Protein 7FBW (pdb70)

Sequence (186 aa):
GKEVALTFDDGPFPIYTEKYVDILKSMDVKATFFVIGKHAEKHPELLKYIVENGNEIGLHSYSHFNMKKLKPEKMVEELYKTQQIIVEATGIKPTLFRPPFGAYNSTLIEISNALGLKVVLWNVDPDDWRNPSVESVVNRVLSHTRDGSIILMHEGKPSTLAALPQIIKKLKEEGYKFVTVSELLE

InterPro domains:
  IPR002509 NodB homology domain [PF01522] (133-255)
  IPR002509 NodB homology domain [PS51677] (137-314)
  IPR011330 Glycoside hydrolase/deacetylase, beta/alpha-barrel [SSF88713] (128-321)
  IPR014132 Sporulation polysaccharide deacetylase PdaB-like [TIGR02764] (134-320)
  IPR050248 Polysaccharide deacetylase, ArnD subfamily [PTHR10587] (88-322)

Secondary structure (DSSP, 8-state):
-EEEEEEEES---TTHHHHHHHHHHHTT---EEEE-HHHHHH-HHHHHHHHHTT-EEEE--SS----TT--HHHHHHHHHHHHHHHHHHHS----EE--GGG---HHHHHHHHHTT-EE---SB----SS---HHHHHHHHHHH--TTEEEEEESS-HHHHHHHHHHHHHHHHTTEEE--HHHHH-

Nearest PDB structures (foldseek):
  7y51-assembly1_A-2  TM=1.005E+00  e=6.233E-37  Caldanaerobacter subterraneus subsp. tengcongensis MB4
  6hm9-assembly1_A  TM=9.680E-01  e=1.573E-21  Bacillus anthracis
  7bkf-assembly1_A  TM=9.662E-01  e=3.035E-21  Bacillus anthracis
  6hpa-assembly1_A  TM=9.658E-01  e=1.433E-20  Bacillus anthracis
  5o6y-assembly4_D  TM=9.707E-01  e=5.658E-20  Bacillus cereus ATCC 14579

Foldseek 3Di:
DFAEAEEAEEDDDPPFLLLLLVLCLVLVFEHEYAYAQCRLLVCLVSLQSNPVSPYHYHHAWNPLDQCQPDDLVNLLCRRVSSQCSNCVSHVDGHQEYEYRVSHYDPSSQVSQVVVNHHYDYFDQELPPVVPDALVSSLCSCVVRDTRLGYYYHHTPHVSVSVNVNSNSVVVVVVVYGHDYNVVSVD

Radius of gyration: 15.54 Å; Cα contacts (8 Å, |Δi|>4): 387; chains: 1; bounding box: 39×36×40 Å

Structure (mmCIF, N/CA/C/O backbone):
data_7FBW
#
_entry.id   7FBW
#
_cell.length_a   62.211
_cell.length_b   105.992
_cell.length_c   118.077
_cell.angle_alpha   90.000
_cell.angle_beta   90.000
_cell.angle_gamma   90.000
#
_symmetry.space_group_name_H-M   'I 21 21 21'
#
loop_
_entity.id
_entity.type
_entity.pdbx_description
1 polymer 'Predicted xylanase/chitin deacetylase'
2 non-polymer 'NICKEL (II) ION'
3 water water
#
loop_
_atom_site.group_PDB
_atom_site.id
_atom_site.type_symbol
_atom_site.label_atom_id
_atom_site.label_alt_id
_atom_site.label_comp_id
_atom_site.label_asym_id
_atom_site.label_entity_id
_atom_site.label_seq_id
_atom_site.pdbx_PDB_ins_code
_atom_site.Cartn_x
_atom_site.Cartn_y
_atom_site.Cartn_z
_atom_site.occupancy
_atom_site.B_iso_or_equiv
_atom_site.auth_seq_id
_atom_site.auth_comp_id
_atom_site.auth_asym_id
_atom_site.auth_atom_id
_atom_site.pdbx_PDB_model_num
ATOM 1 N N . GLY A 1 116 ? 16.644 -10.215 15.444 1.000 61.047 136 GLY A N 1
ATOM 2 C CA . GLY A 1 116 ? 16.109 -10.355 16.812 1.000 60.967 136 GLY A CA 1
ATOM 3 C C . GLY A 1 116 ? 14.924 -11.306 16.872 1.000 50.320 136 GLY A C 1
ATOM 4 O O . GLY A 1 116 ? 14.488 -11.827 15.852 1.000 65.926 136 GLY A O 1
ATOM 5 N N . LYS A 1 117 ? 14.407 -11.500 18.061 1.000 48.519 137 LYS A N 1
ATOM 6 C CA . LYS A 1 117 ? 13.372 -12.491 18.403 1.000 39.797 137 LYS A CA 1
ATOM 7 C C . LYS A 1 117 ? 11.966 -11.858 18.289 1.000 41.480 137 LYS A C 1
ATOM 8 O O . LYS A 1 117 ? 11.722 -10.693 18.764 1.000 37.246 137 LYS A O 1
ATOM 14 N N . GLU A 1 118 ? 11.006 -12.622 17.761 1.000 36.765 138 GLU A N 1
ATOM 15 C CA . GLU A 1 118 ? 9.597 -12.178 17.590 1.000 30.674 138 GLU A CA 1
ATOM 16 C C . GLU A 1 118 ? 8.676 -13.191 18.257 1.000 30.594 138 GLU A C 1
ATOM 17 O O . GLU A 1 118 ? 9.008 -14.436 18.374 1.000 32.322 138 GLU A O 1
ATOM 23 N N . VAL A 1 119 ? 7.553 -12.678 18.729 1.000 30.886 139 VAL A N 1
ATOM 24 C CA . VAL A 1 119 ? 6.486 -13.488 19.378 1.000 31.149 139 VAL A CA 1
ATOM 25 C C . VAL A 1 119 ? 5.144 -12.951 18.908 1.000 28.978 139 VAL A C 1
ATOM 26 O O . VAL A 1 119 ? 5.058 -11.744 18.560 1.000 32.408 139 VAL A O 1
ATOM 30 N N . ALA A 1 120 ? 4.205 -13.866 18.730 1.000 29.621 140 ALA A N 1
ATOM 31 C CA . ALA A 1 120 ? 2.817 -13.573 18.337 1.000 29.074 140 ALA A CA 1
ATOM 32 C C . ALA A 1 120 ? 1.923 -13.948 19.504 1.000 27.568 140 ALA A C 1
ATOM 33 O O . ALA A 1 120 ? 1.787 -15.146 19.870 1.000 29.574 140 ALA A O 1
ATOM 35 N N . LEU A 1 121 ? 1.379 -12.914 20.151 1.000 30.484 141 LEU A N 1
ATOM 36 C CA . LEU A 1 121 ? 0.302 -13.047 21.156 1.000 31.813 141 LEU A CA 1
ATOM 37 C C . LEU A 1 121 ? -1.035 -13.215 20.426 1.000 25.025 141 LEU A C 1
ATOM 38 O O . LEU A 1 121 ? -1.321 -12.430 19.496 1.000 28.271 141 LEU A O 1
ATOM 43 N N . THR A 1 122 ? -1.810 -14.196 20.855 1.000 27.712 142 THR A N 1
ATOM 44 C CA . THR A 1 122 ? -3.085 -14.526 20.208 1.000 27.861 142 THR A CA 1
ATOM 45 C C . THR A 1 122 ? -4.169 -14.671 21.250 1.000 26.223 142 THR A C 1
ATOM 46 O O . THR A 1 122 ? -3.953 -15.288 22.326 1.000 32.687 142 THR A O 1
ATOM 50 N N . PHE A 1 123 ? -5.352 -14.238 20.854 1.000 28.482 143 PHE A N 1
ATOM 51 C CA . PHE A 1 123 ? -6.576 -14.369 21.671 1.000 30.890 143 PHE A CA 1
ATOM 52 C C . PHE A 1 123 ? -7.714 -15.008 20.870 1.000 27.948 143 PHE A C 1
ATOM 53 O O . PHE A 1 123 ? -8.137 -14.357 19.914 1.000 30.373 143 PHE A O 1
ATOM 61 N N . ASP A 1 124 ? -8.225 -16.120 21.370 1.000 26.318 144 ASP A N 1
ATOM 62 C CA . ASP A 1 124 ? -9.328 -16.908 20.785 1.000 27.164 144 ASP A CA 1
ATOM 63 C C . ASP A 1 124 ? -10.664 -16.528 21.434 1.000 32.862 144 ASP A C 1
ATOM 64 O O . ASP A 1 124 ? -10.653 -16.075 22.623 1.000 32.132 144 ASP A O 1
ATOM 69 N N . ASP A 1 125 ? -11.736 -16.687 20.659 1.000 31.867 145 ASP A N 1
ATOM 70 C CA . ASP A 1 125 ? -13.122 -16.975 21.102 1.000 33.544 145 ASP A CA 1
ATOM 71 C C . ASP A 1 125 ? -13.943 -15.700 21.226 1.000 32.664 145 ASP A C 1
ATOM 72 O O . ASP A 1 125 ? -15.101 -15.831 21.564 1.000 36.339 145 ASP A O 1
ATOM 77 N N . GLY A 1 126 ? -13.393 -14.539 20.878 1.000 32.087 146 GLY A N 1
ATOM 78 C CA . GLY A 1 126 ? -14.109 -13.260 20.948 1.000 35.207 146 GLY A CA 1
ATOM 79 C C . GLY A 1 126 ? -14.862 -12.959 19.664 1.000 35.101 146 GLY A C 1
ATOM 80 O O . GLY A 1 126 ? -15.053 -13.852 18.796 1.000 32.621 146 GLY A O 1
ATOM 81 N N . PRO A 1 127 ? -15.287 -11.696 19.497 1.000 34.371 147 PRO A N 1
ATOM 82 C CA . PRO A 1 127 ? -15.150 -10.668 20.531 1.000 36.834 147 PRO A CA 1
ATOM 83 C C . PRO A 1 127 ? -16.168 -10.811 21.672 1.000 35.989 147 PRO A C 1
ATOM 84 O O . PRO A 1 127 ? -17.068 -11.664 21.648 1.000 33.327 147 PRO A O 1
ATOM 88 N N . PHE A 1 128 ? -15.952 -10.034 22.737 1.000 40.747 148 PHE A N 1
ATOM 89 C CA . PHE A 1 128 ? -16.773 -10.062 23.974 1.000 40.737 148 PHE A CA 1
ATOM 90 C C . PHE A 1 128 ? -17.029 -8.625 24.427 1.000 41.112 148 PHE A C 1
ATOM 91 O O . PHE A 1 128 ? -16.076 -7.850 24.513 1.000 37.384 148 PHE A O 1
ATOM 99 N N . PRO A 1 129 ? -18.287 -8.232 24.742 1.000 43.654 149 PRO A N 1
ATOM 100 C CA . PRO A 1 129 ? -18.541 -6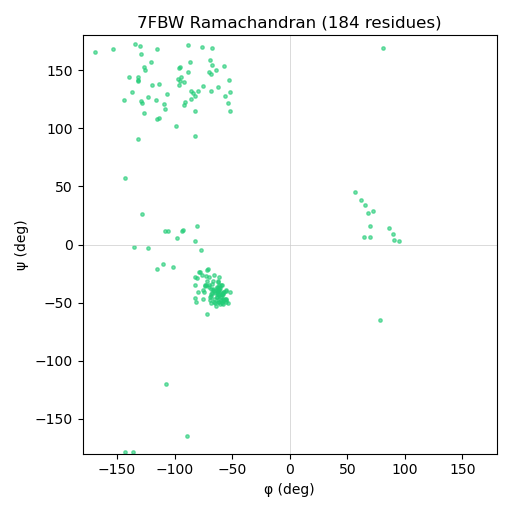.911 25.352 1.000 48.169 149 PRO A CA 1
ATOM 101 C C . PRO A 1 129 ? -17.643 -6.739 26.588 1.000 39.498 149 PRO A C 1
ATOM 102 O O . PRO A 1 129 ? -17.358 -7.763 27.276 1.000 41.523 149 PRO A O 1
ATOM 106 N N . ILE A 1 130 ? -17.132 -5.523 26.784 1.000 45.905 150 ILE A N 1
ATOM 107 C CA . ILE A 1 130 ? -16.203 -5.141 27.900 1.000 46.787 150 ILE A CA 1
ATOM 108 C C . ILE A 1 130 ? -14.776 -5.625 27.579 1.000 44.216 150 ILE A C 1
ATOM 109 O O . ILE A 1 130 ? -13.884 -4.770 27.433 1.000 45.959 150 ILE A O 1
ATOM 114 N N . TYR A 1 131 ? -14.550 -6.941 27.508 1.000 41.201 151 TYR A N 1
ATOM 115 C CA . TYR A 1 131 ? -13.182 -7.524 27.474 1.000 39.863 151 TYR A CA 1
ATOM 116 C C . TYR A 1 131 ? -12.420 -7.191 26.183 1.000 37.551 151 TYR A C 1
ATOM 117 O O . TYR A 1 131 ? -11.204 -6.883 26.269 1.000 39.183 151 TYR A O 1
ATOM 126 N N . THR A 1 132 ? -13.045 -7.227 25.007 1.000 40.269 152 THR A N 1
ATOM 127 C CA . THR A 1 132 ? -12.303 -6.977 23.750 1.000 37.227 152 THR A CA 1
ATOM 128 C C . THR A 1 132 ? -11.675 -5.595 23.876 1.000 43.558 152 THR A C 1
ATOM 129 O O . THR A 1 132 ? -10.454 -5.440 23.690 1.000 37.115 152 THR A O 1
ATOM 133 N N . GLU A 1 133 ? -12.499 -4.616 24.230 1.000 45.761 153 GLU A N 1
ATOM 134 C CA . GLU A 1 133 ? -12.083 -3.188 24.350 1.000 45.979 153 GLU A CA 1
ATOM 135 C C . GLU A 1 133 ? -10.914 -3.073 25.354 1.000 35.571 153 GLU A C 1
ATOM 136 O O . GLU A 1 133 ? -9.949 -2.412 25.030 1.000 39.832 153 GLU A O 1
ATOM 142 N N . LYS A 1 134 ? -10.972 -3.802 26.453 1.000 37.487 154 LYS A N 1
ATOM 143 C CA . LYS A 1 134 ? -9.946 -3.783 27.527 1.000 42.779 154 LYS A CA 1
ATOM 144 C C . LYS A 1 134 ? -8.644 -4.408 27.041 1.000 48.625 154 LYS A C 1
ATOM 145 O O . LYS A 1 134 ? -7.585 -3.797 27.245 1.000 37.851 154 LYS A O 1
ATOM 151 N N . TYR A 1 135 ? -8.715 -5.584 26.400 1.000 43.693 155 TYR A N 1
ATOM 152 C CA . TYR A 1 135 ? -7.522 -6.233 25.813 1.000 33.964 155 TYR A CA 1
ATOM 153 C C . TYR A 1 135 ? -6.918 -5.266 24.830 1.000 29.621 155 TYR A C 1
ATOM 154 O O . TYR A 1 135 ? -5.695 -5.113 24.913 1.000 40.315 155 TYR A O 1
ATOM 163 N N . VAL A 1 136 ? -7.711 -4.677 23.929 1.000 31.218 156 VAL A N 1
ATOM 164 C CA . VAL A 1 136 ? -7.188 -3.810 22.850 1.000 32.623 156 VAL A CA 1
ATOM 165 C C . VAL A 1 136 ? -6.481 -2.589 23.487 1.000 43.257 156 VAL A C 1
ATOM 166 O O . VAL A 1 136 ? -5.428 -2.116 22.983 1.000 39.227 156 VAL A O 1
ATOM 170 N N . ASP A 1 137 ? -7.032 -2.050 24.557 1.000 42.132 157 ASP A N 1
ATOM 171 C CA . ASP A 1 137 ? -6.515 -0.765 25.130 1.000 38.651 157 ASP A CA 1
ATOM 172 C C . ASP A 1 137 ? -5.143 -1.027 25.731 1.000 35.341 157 ASP A C 1
ATOM 173 O O . ASP A 1 137 ? -4.221 -0.240 25.453 1.000 48.154 157 ASP A O 1
ATOM 178 N N . ILE A 1 138 ? -5.004 -2.127 26.477 1.000 39.119 158 ILE A N 1
ATOM 179 C CA . ILE A 1 138 ? -3.701 -2.576 27.043 1.000 42.973 158 ILE A CA 1
ATOM 180 C C . ILE A 1 138 ? -2.658 -2.720 25.935 1.000 49.025 158 ILE A C 1
ATOM 181 O O . ILE A 1 138 ? -1.508 -2.256 26.123 1.000 40.761 158 ILE A O 1
ATOM 186 N N . LEU A 1 139 ? -3.006 -3.414 24.838 1.000 42.034 159 LEU A N 1
ATOM 187 C CA . LEU A 1 139 ? -2.042 -3.643 23.742 1.000 37.780 159 LEU A CA 1
ATOM 188 C C . LEU A 1 139 ? -1.626 -2.279 23.186 1.000 37.693 159 LEU A C 1
ATOM 189 O O . LEU A 1 139 ? -0.397 -2.069 22.947 1.000 36.376 159 LEU A O 1
ATOM 194 N N . LYS A 1 140 ? -2.611 -1.421 22.888 1.000 38.448 160 LYS A N 1
ATOM 195 C CA . LYS A 1 140 ? -2.368 -0.099 22.251 1.000 46.501 160 LYS A CA 1
ATOM 196 C C . LYS A 1 140 ? -1.496 0.744 23.199 1.000 45.164 160 LYS A C 1
ATOM 197 O O . LYS A 1 140 ? -0.500 1.355 22.717 1.000 43.862 160 LYS A O 1
ATOM 203 N N . SER A 1 141 ? -1.777 0.664 24.498 1.000 44.105 161 SER A N 1
ATOM 204 C CA . SER A 1 141 ? -1.064 1.474 25.526 1.000 49.188 161 SER A CA 1
ATOM 205 C C . SER A 1 141 ? 0.405 1.036 25.574 1.000 59.403 161 SER A C 1
ATOM 206 O O . SER A 1 141 ? 1.292 1.892 25.871 1.000 52.749 161 SER A O 1
ATOM 209 N N . MET A 1 142 ? 0.697 -0.211 25.189 1.000 52.549 162 MET A N 1
ATOM 210 C CA . MET A 1 142 ? 2.077 -0.739 25.276 1.000 42.379 162 MET A CA 1
ATOM 211 C C . MET A 1 142 ? 2.744 -0.827 23.912 1.000 40.726 162 MET A C 1
ATOM 212 O O . MET A 1 142 ? 3.867 -1.311 23.843 1.000 46.984 162 MET A O 1
ATOM 217 N N . ASP A 1 143 ? 2.162 -0.236 22.879 1.000 43.545 163 ASP A N 1
ATOM 218 C CA . ASP A 1 143 ? 2.819 -0.196 21.556 1.000 47.986 163 ASP A CA 1
ATOM 219 C C . ASP A 1 143 ? 3.018 -1.644 21.035 1.000 46.453 163 ASP A C 1
ATOM 220 O O . ASP A 1 143 ? 4.041 -1.918 20.435 1.000 50.235 163 ASP A O 1
ATOM 225 N N . VAL A 1 144 ? 2.059 -2.529 21.270 1.000 40.844 164 VAL A N 1
ATOM 226 C CA . VAL A 1 144 ? 2.157 -3.994 20.990 1.000 44.999 164 VAL A CA 1
ATOM 227 C C . VAL A 1 144 ? 0.888 -4.446 20.234 1.000 43.554 164 VAL A C 1
ATOM 228 O O . VAL A 1 144 ? -0.173 -3.898 20.437 1.000 47.934 164 VAL A O 1
ATOM 232 N N . LYS A 1 145 ? 1.019 -5.345 19.275 1.000 48.114 165 LYS A N 1
ATOM 233 C CA . LYS A 1 145 ? -0.120 -5.780 18.438 1.000 40.323 165 LYS A CA 1
ATOM 234 C C . LYS A 1 145 ? -0.275 -7.284 18.646 1.000 37.482 165 LYS A C 1
ATOM 235 O O . LYS A 1 145 ? 0.596 -7.903 19.269 1.000 36.578 165 LYS A O 1
ATOM 241 N N . ALA A 1 146 ? -1.480 -7.785 18.385 1.000 31.246 166 ALA A N 1
ATOM 242 C CA . ALA A 1 146 ? -1.800 -9.204 18.582 1.000 32.234 166 ALA A CA 1
ATOM 243 C C . ALA A 1 146 ? -2.743 -9.674 17.468 1.000 26.644 166 ALA A C 1
ATOM 244 O O . ALA A 1 146 ? -3.144 -8.875 16.559 1.000 31.404 166 ALA A O 1
ATOM 246 N N . THR A 1 147 ? -3.096 -10.930 17.586 1.000 28.794 167 THR A N 1
ATOM 247 C CA . THR A 1 147 ? -3.971 -11.579 16.587 1.000 27.183 167 THR A CA 1
ATOM 248 C C . THR A 1 147 ? -5.164 -12.100 17.335 1.000 25.261 167 THR A C 1
ATOM 249 O O . THR A 1 147 ? -4.996 -12.910 18.246 1.000 27.286 167 THR A O 1
ATOM 253 N N . PHE A 1 148 ? -6.339 -11.738 16.877 1.000 24.905 168 PHE A N 1
ATOM 254 C CA . PHE A 1 148 ? -7.586 -12.188 17.520 1.000 25.917 168 PHE A CA 1
ATOM 255 C C . PHE A 1 148 ? -8.280 -13.204 16.579 1.000 24.785 168 PHE A C 1
ATOM 256 O O . PHE A 1 148 ? -8.633 -12.787 15.456 1.000 26.430 168 PHE A O 1
ATOM 264 N N . PHE A 1 149 ? -8.487 -14.417 17.073 1.000 25.086 169 PHE A N 1
ATOM 265 C CA . PHE A 1 149 ? -9.210 -15.474 16.325 1.000 25.465 169 PHE A CA 1
ATOM 266 C C . PHE A 1 149 ? -10.650 -15.502 16.839 1.000 25.231 169 PHE A C 1
ATOM 267 O O . PHE A 1 149 ? -10.951 -16.162 17.918 1.000 26.858 169 PHE A O 1
ATOM 275 N N . VAL A 1 150 ? -11.524 -14.903 16.038 1.000 26.443 170 VAL A N 1
ATOM 276 C CA . VAL A 1 150 ? -12.914 -14.596 16.469 1.000 27.254 170 VAL A CA 1
ATOM 277 C C . VAL A 1 150 ? -13.858 -15.723 16.046 1.000 32.583 170 VAL A C 1
ATOM 278 O O . VAL A 1 150 ? -13.710 -16.314 14.961 1.000 26.234 170 VAL A O 1
ATOM 282 N N . ILE A 1 151 ? -14.842 -15.996 16.883 1.000 30.282 171 ILE A N 1
ATOM 283 C CA . ILE A 1 151 ? -15.953 -16.914 16.559 1.000 30.245 171 ILE A CA 1
ATOM 284 C C . ILE A 1 151 ? -16.992 -16.117 15.791 1.000 32.024 171 ILE A C 1
ATOM 285 O O . ILE A 1 151 ? -17.389 -15.058 16.258 1.000 31.869 171 ILE A O 1
ATOM 290 N N . GLY A 1 152 ? -17.453 -16.623 14.654 1.000 28.942 172 GLY A N 1
ATOM 291 C CA . GLY A 1 152 ? -18.357 -15.874 13.771 1.000 29.508 172 GLY A CA 1
ATOM 292 C C . GLY A 1 152 ? -19.644 -15.440 14.474 1.000 31.014 172 GLY A C 1
ATOM 293 O O . GLY A 1 152 ? -20.065 -14.301 14.242 1.000 32.612 172 GLY A O 1
ATOM 294 N N . LYS A 1 153 ? -20.248 -16.309 15.277 1.000 32.028 173 LYS A N 1
ATOM 295 C CA . LYS A 1 153 ? -21.533 -15.999 15.951 1.000 34.172 173 LYS A CA 1
ATOM 296 C C . LYS A 1 153 ? -21.308 -14.816 16.889 1.000 38.372 173 LYS A C 1
ATOM 297 O O . LYS A 1 153 ? -22.243 -14.016 17.060 1.000 38.878 173 LYS A O 1
ATOM 303 N N . HIS A 1 154 ? -20.105 -14.677 17.443 1.000 32.742 174 HIS A N 1
ATOM 304 C CA . HIS A 1 154 ? -19.791 -13.536 18.359 1.000 35.168 174 HIS A CA 1
ATOM 305 C C . HIS A 1 154 ? -19.499 -12.303 17.514 1.000 36.053 174 HIS A C 1
ATOM 306 O O . HIS A 1 154 ? -20.010 -11.187 17.831 1.000 36.112 174 HIS A O 1
ATOM 313 N N . ALA A 1 155 ? -18.773 -12.491 16.416 1.000 32.006 175 ALA A N 1
ATOM 314 C CA . ALA A 1 155 ? -18.335 -11.409 15.538 1.000 31.866 175 ALA A CA 1
ATOM 315 C C . ALA A 1 155 ? -19.566 -10.706 14.952 1.000 34.863 175 ALA A C 1
ATOM 316 O O . ALA A 1 155 ? -19.518 -9.464 14.787 1.000 34.662 175 ALA A O 1
ATOM 318 N N . GLU A 1 156 ? -20.595 -11.460 14.579 1.000 35.807 176 GLU A N 1
ATOM 319 C CA . GLU A 1 156 ? -21.718 -10.831 13.842 1.000 38.452 176 GLU A CA 1
ATOM 320 C C . GLU A 1 156 ? -22.581 -10.036 14.839 1.000 36.586 176 GLU A C 1
ATOM 321 O O . GLU A 1 156 ? -23.209 -9.128 14.373 1.000 39.187 176 GLU A O 1
ATOM 327 N N . LYS A 1 157 ? -22.602 -10.407 16.117 1.000 35.687 177 LYS A N 1
ATOM 328 C CA . LYS A 1 157 ? -23.286 -9.644 17.194 1.000 41.789 177 LYS A CA 1
ATOM 329 C C . LYS A 1 157 ? -22.540 -8.343 17.498 1.000 45.263 177 LYS A C 1
ATOM 330 O O . LYS A 1 157 ? -23.159 -7.498 18.085 1.000 41.299 177 LYS A O 1
ATOM 336 N N . HIS A 1 158 ? -21.246 -8.184 17.172 1.000 43.185 178 HIS A N 1
ATOM 337 C CA . HIS A 1 158 ? -20.395 -7.096 17.725 1.000 41.544 178 HIS A CA 1
ATOM 338 C C . HIS A 1 158 ? -19.435 -6.582 16.672 1.000 41.048 178 HIS A C 1
ATOM 339 O O . HIS A 1 158 ? -18.225 -6.543 16.897 1.000 39.996 178 HIS A O 1
ATOM 346 N N . PRO A 1 159 ? -19.956 -6.113 15.530 1.000 37.929 179 PRO A N 1
ATOM 347 C CA . PRO A 1 159 ? -19.117 -5.598 14.456 1.000 39.853 179 PRO A CA 1
ATOM 348 C C . PRO A 1 159 ? -18.212 -4.422 14.837 1.000 42.439 179 PRO A C 1
ATOM 349 O O . PRO A 1 159 ? -17.140 -4.304 14.295 1.000 37.967 179 PRO A O 1
ATOM 353 N N . GLU A 1 160 ? -18.685 -3.550 15.729 1.000 43.935 180 GLU A N 1
ATOM 354 C CA . GLU A 1 160 ? -17.916 -2.382 16.236 1.000 42.891 180 GLU A CA 1
ATOM 355 C C . GLU A 1 160 ? -16.673 -2.913 16.995 1.000 36.296 180 GLU A C 1
ATOM 356 O O . GLU A 1 160 ? -15.623 -2.275 16.914 1.000 39.674 180 GLU A O 1
ATOM 362 N N . LEU A 1 161 ? -16.762 -4.022 17.715 1.000 33.885 181 LEU A N 1
ATOM 363 C CA . LEU A 1 161 ? -15.578 -4.578 18.399 1.000 36.394 181 LEU A CA 1
ATOM 364 C C . LEU A 1 161 ? -14.539 -5.098 17.378 1.000 38.840 181 LEU A C 1
ATOM 365 O O . LEU A 1 161 ? -13.316 -4.928 17.638 1.000 36.710 181 LEU A O 1
ATOM 370 N N . LEU A 1 162 ? -14.973 -5.643 16.234 1.000 37.589 182 LEU A N 1
ATOM 371 C CA . LEU A 1 162 ? -14.047 -6.095 15.153 1.000 37.121 182 LEU A CA 1
ATOM 372 C C . LEU A 1 162 ? -13.307 -4.877 14.630 1.000 35.423 182 LEU A C 1
ATOM 373 O O . LEU A 1 162 ? -12.059 -4.928 14.482 1.000 33.396 182 LEU A O 1
ATOM 378 N N . LYS A 1 163 ? -14.037 -3.788 14.394 1.000 41.421 183 LYS A N 1
ATOM 379 C CA . LYS A 1 163 ? -13.425 -2.533 13.881 1.000 39.898 183 LYS A CA 1
ATOM 380 C C . LYS A 1 163 ? -12.432 -2.028 14.931 1.000 36.131 183 LYS A C 1
ATOM 381 O O . LYS A 1 163 ? -11.357 -1.562 14.550 1.000 40.845 183 LYS A O 1
ATOM 387 N N . TYR A 1 164 ? -12.764 -2.180 16.199 1.000 37.032 184 TYR A N 1
ATOM 388 C CA . TYR A 1 164 ? -11.894 -1.688 17.290 1.000 39.525 184 TYR A CA 1
ATOM 389 C C . TYR A 1 164 ? -10.581 -2.472 17.261 1.000 41.844 184 TYR A C 1
ATOM 390 O O . TYR A 1 164 ? -9.503 -1.844 17.401 1.000 35.153 184 TYR A O 1
ATOM 399 N N . ILE A 1 165 ? -10.650 -3.794 17.037 1.000 38.888 185 ILE A N 1
ATOM 400 C CA . ILE A 1 165 ? -9.415 -4.658 17.012 1.000 33.313 185 ILE A CA 1
ATOM 401 C C . ILE A 1 165 ? -8.486 -4.143 15.910 1.000 30.323 185 ILE A C 1
ATOM 402 O O . ILE A 1 165 ? -7.275 -3.944 16.160 1.000 35.072 185 ILE A O 1
ATOM 407 N N . VAL A 1 166 ? -9.035 -3.911 14.731 1.000 34.115 186 VAL A N 1
ATOM 408 C CA . VAL A 1 166 ? -8.255 -3.659 13.495 1.000 36.893 186 VAL A CA 1
ATOM 409 C C . VAL A 1 166 ? -7.813 -2.193 13.429 1.000 38.514 186 VAL A C 1
ATOM 410 O O . VAL A 1 166 ? -6.733 -1.953 12.939 1.000 33.592 186 VAL A O 1
ATOM 414 N N . GLU A 1 167 ? -8.625 -1.252 13.916 1.000 43.646 187 GLU A N 1
ATOM 415 C CA . GLU A 1 167 ? -8.259 0.193 13.916 1.000 47.231 187 GLU A CA 1
ATOM 416 C C . GLU A 1 167 ? -7.006 0.376 14.763 1.000 40.717 187 GLU A C 1
ATOM 417 O O . GLU A 1 167 ? -6.184 1.175 14.422 1.000 48.072 187 GLU A O 1
ATOM 423 N N . ASN A 1 168 ? -6.797 -0.484 15.733 1.000 40.941 188 ASN A N 1
ATOM 424 C CA . ASN A 1 168 ? -5.646 -0.427 16.648 1.000 38.807 188 ASN A CA 1
ATOM 425 C C . ASN A 1 168 ? -4.453 -1.279 16.163 1.000 43.195 188 ASN A C 1
ATOM 426 O O . ASN A 1 168 ? -3.520 -1.399 16.955 1.000 45.161 188 ASN A O 1
ATOM 431 N N . GLY A 1 169 ? -4.445 -1.766 14.912 1.000 39.758 189 GLY A N 1
ATOM 432 C CA . GLY A 1 169 ? -3.292 -2.388 14.216 1.000 38.355 189 GLY A CA 1
ATOM 433 C C . GLY A 1 169 ? -3.212 -3.898 14.435 1.000 34.928 189 GLY A C 1
ATOM 434 O O . GLY A 1 169 ? -2.176 -4.470 14.185 1.000 40.417 189 GLY A O 1
ATOM 435 N N . ASN A 1 170 ? -4.223 -4.508 15.035 1.000 33.706 190 ASN A N 1
ATOM 436 C CA . ASN A 1 170 ? -4.232 -5.948 15.381 1.000 33.772 190 ASN A CA 1
ATOM 437 C C . ASN A 1 170 ? -4.752 -6.705 14.158 1.000 34.037 190 ASN A C 1
ATOM 438 O O . ASN A 1 170 ? -5.454 -6.100 13.359 1.000 33.735 190 ASN A O 1
ATOM 443 N N . GLU A 1 171 ? -4.414 -7.983 14.073 1.000 34.238 191 GLU A N 1
ATOM 444 C CA . GLU A 1 171 ? -4.911 -8.874 12.991 1.000 31.305 191 GLU A CA 1
ATOM 445 C C . GLU A 1 171 ? -6.120 -9.639 13.540 1.000 25.694 191 GLU A C 1
ATOM 446 O O . GLU A 1 171 ? -6.083 -10.125 14.706 1.000 27.519 191 GLU A O 1
ATOM 452 N N . ILE A 1 172 ? -7.105 -9.845 12.675 1.000 25.349 192 ILE A N 1
ATOM 453 C CA . ILE A 1 172 ? -8.228 -10.799 12.909 1.000 26.709 192 ILE A CA 1
ATOM 454 C C . ILE A 1 172 ? -8.070 -12.049 12.035 1.000 24.391 192 ILE A C 1
ATOM 455 O O . ILE A 1 172 ? -7.899 -11.902 10.803 1.000 26.468 192 ILE A O 1
ATOM 460 N N . GLY A 1 173 ? -8.174 -13.200 12.707 1.000 27.653 193 GLY A N 1
ATOM 461 C CA . GLY A 1 173 ? -8.250 -14.535 12.102 1.000 28.913 193 GLY A CA 1
ATOM 462 C C . GLY A 1 173 ? -9.598 -15.127 12.410 1.000 29.380 193 GLY A C 1
ATOM 463 O O . GLY A 1 173 ? -10.324 -14.557 13.233 1.000 26.144 193 GLY A O 1
ATOM 464 N N . LEU A 1 174 ? -9.929 -16.228 11.739 1.000 25.874 194 LEU A N 1
ATOM 465 C CA . LEU A 1 174 ? -11.183 -16.962 11.940 1.000 25.160 194 LEU A CA 1
ATOM 466 C C . LEU A 1 174 ? -10.965 -17.991 13.049 1.000 23.353 194 LEU A C 1
ATOM 467 O O . LEU A 1 174 ? -9.886 -18.627 13.098 1.000 25.100 194 LEU A O 1
ATOM 472 N N . HIS A 1 175 ? -12.022 -18.270 13.811 1.000 23.309 195 HIS A N 1
ATOM 473 C CA . HIS A 1 175 ? -12.061 -19.408 14.758 1.000 22.810 195 HIS A CA 1
ATOM 474 C C . HIS A 1 175 ? -13.334 -20.240 14.507 1.000 25.879 195 HIS A C 1
ATOM 475 O O . HIS A 1 175 ? -13.781 -20.934 15.423 1.000 26.764 195 HIS A O 1
ATOM 482 N N . SER A 1 176 ? -13.863 -20.208 13.291 1.000 27.950 196 SER A N 1
ATOM 483 C CA . SER A 1 176 ? -15.118 -20.861 12.820 1.000 27.382 196 SER A CA 1
ATOM 484 C C . SER A 1 176 ? -16.335 -20.014 13.214 1.000 28.549 196 SER A C 1
ATOM 485 O O . SER A 1 176 ? -16.212 -18.990 13.921 1.000 27.784 196 SER A O 1
ATOM 488 N N . TYR A 1 177 ? -17.469 -20.369 12.655 1.000 26.739 197 TYR A N 1
ATOM 489 C CA . TYR A 1 177 ? -18.723 -19.625 12.902 1.000 30.021 197 TYR A CA 1
ATOM 490 C C . TYR A 1 177 ? -19.328 -20.098 14.215 1.000 29.750 197 TYR A C 1
ATOM 491 O O . TYR A 1 177 ? -19.694 -19.269 15.063 1.000 31.925 197 TYR A O 1
ATOM 500 N N . SER A 1 178 ? -19.374 -21.408 14.398 1.000 27.958 198 SER A N 1
ATOM 501 C CA . SER A 1 178 ? -20.162 -22.088 15.456 1.000 29.603 198 SER A CA 1
ATOM 502 C C . SER A 1 178 ? -19.287 -22.513 16.616 1.000 32.651 198 SER A C 1
ATOM 503 O O . SER A 1 178 ? -19.854 -22.792 17.683 1.000 28.458 198 SER A O 1
ATOM 506 N N . HIS A 1 179 ? -17.966 -22.616 16.423 1.000 30.924 199 HIS A N 1
ATOM 507 C CA . HIS A 1 179 ? -17.024 -23.093 17.472 1.000 32.784 199 HIS A CA 1
ATOM 508 C C . HIS A 1 179 ? -17.288 -24.550 17.830 1.000 31.499 199 HIS A C 1
ATOM 509 O O . HIS A 1 179 ? -17.033 -24.922 18.951 1.000 33.665 199 HIS A O 1
ATOM 516 N N . PHE A 1 180 ? -17.692 -25.374 16.884 1.000 31.301 200 PHE A N 1
ATOM 517 C CA . PHE A 1 180 ? -17.735 -26.838 17.079 1.000 33.560 200 PHE A CA 1
ATOM 518 C C . PHE A 1 180 ? -16.450 -27.449 16.540 1.000 34.027 200 PHE A C 1
ATOM 519 O O . PHE A 1 180 ? -15.832 -26.880 15.642 1.000 30.336 200 PHE A O 1
ATOM 527 N N . ASN A 1 181 ? -16.079 -28.596 17.104 1.000 30.057 201 ASN A N 1
ATOM 528 C CA . ASN A 1 181 ? -14.984 -29.448 16.606 1.000 30.674 201 ASN A CA 1
ATOM 529 C C . ASN A 1 181 ? -15.262 -29.732 15.140 1.000 30.427 201 ASN A C 1
ATOM 530 O O . ASN A 1 181 ? -16.326 -30.243 14.892 1.000 28.340 201 ASN A O 1
ATOM 535 N N . MET A 1 182 ? -14.350 -29.389 14.219 1.000 27.008 202 MET A N 1
ATOM 536 C CA . MET A 1 182 ? -14.612 -29.479 12.776 1.000 27.067 202 MET A CA 1
ATOM 537 C C . MET A 1 182 ? -14.028 -30.778 12.194 1.000 27.508 202 MET A C 1
ATOM 538 O O . MET A 1 182 ? -14.210 -31.045 11.013 1.000 29.720 202 MET A O 1
ATOM 543 N N . LYS A 1 183 ? -13.502 -31.652 13.039 1.000 30.587 203 LYS A N 1
ATOM 544 C CA . LYS A 1 183 ? -12.731 -32.854 12.629 1.000 30.659 203 LYS A CA 1
ATOM 545 C C . LYS A 1 183 ? -13.599 -33.729 11.709 1.000 32.598 203 LYS A C 1
ATOM 546 O O . LYS A 1 183 ? -13.096 -34.247 10.705 1.000 37.373 203 LYS A O 1
ATOM 552 N N . LYS A 1 184 ? -14.880 -33.865 12.028 1.000 30.802 204 LYS A N 1
ATOM 553 C CA . LYS A 1 184 ? -15.766 -34.818 11.319 1.000 34.144 204 LYS A CA 1
ATOM 554 C C . LYS A 1 184 ? -16.758 -34.101 10.417 1.000 33.393 204 LYS A C 1
ATOM 555 O O . LYS A 1 184 ? -17.660 -34.760 9.975 1.000 30.589 204 LYS A O 1
ATOM 561 N N . LEU A 1 185 ? -16.624 -32.806 10.157 1.000 32.205 205 LEU A N 1
ATOM 562 C CA . LEU A 1 185 ? -17.585 -32.153 9.243 1.000 28.263 205 LEU A CA 1
ATOM 563 C C . LEU A 1 185 ? -17.399 -32.616 7.794 1.000 28.203 205 LEU A C 1
ATOM 564 O O . LEU A 1 185 ? -16.262 -32.887 7.323 1.000 29.431 205 LEU A O 1
ATOM 569 N N . LYS A 1 186 ? -18.506 -32.632 7.070 1.000 27.547 206 LYS A N 1
ATOM 570 C CA . LYS A 1 186 ? -18.501 -32.707 5.591 1.000 36.053 206 LYS A CA 1
ATOM 571 C C . LYS A 1 186 ? -17.846 -31.446 5.016 1.000 29.082 206 LYS A C 1
ATOM 572 O O . LYS A 1 186 ? -17.898 -30.386 5.625 1.000 27.805 206 LYS A O 1
ATOM 578 N N . PRO A 1 187 ? -17.209 -31.574 3.851 1.000 28.693 207 PRO A N 1
ATOM 579 C CA . PRO A 1 187 ? -16.488 -30.491 3.199 1.000 30.482 207 PRO A CA 1
ATOM 580 C C . PRO A 1 187 ? -17.363 -29.226 3.067 1.000 29.737 207 PRO A C 1
ATOM 581 O O . PRO A 1 187 ? -16.889 -28.140 3.397 1.000 25.431 207 PRO A O 1
ATOM 585 N N . GLU A 1 188 ? -18.645 -29.357 2.734 1.000 29.918 208 GLU A N 1
ATOM 586 C CA . GLU A 1 188 ? -19.511 -28.185 2.466 1.000 30.360 208 GLU A CA 1
ATOM 587 C C . GLU A 1 188 ? -19.811 -27.480 3.780 1.000 28.556 208 GLU A C 1
ATOM 588 O O . GLU A 1 188 ? -19.988 -26.264 3.771 1.000 27.062 208 GLU A O 1
ATOM 594 N N . LYS A 1 189 ? -19.880 -28.223 4.883 1.000 26.887 209 LYS A N 1
ATOM 595 C CA . LYS A 1 189 ? -20.086 -27.599 6.197 1.000 27.538 209 LYS A CA 1
ATOM 596 C C . LYS A 1 189 ? -18.808 -26.881 6.646 1.000 24.793 209 LYS A C 1
ATOM 597 O O . LYS A 1 189 ? -18.938 -25.793 7.285 1.000 26.480 209 LYS A O 1
ATOM 603 N N . MET A 1 190 ? -17.629 -27.401 6.327 1.000 25.295 210 MET A N 1
ATOM 604 C CA . MET A 1 190 ? -16.351 -26.699 6.599 1.000 27.483 210 MET A CA 1
ATOM 605 C C . MET A 1 190 ? -16.402 -25.368 5.832 1.000 27.828 210 MET A C 1
ATOM 606 O O . MET A 1 190 ? -16.119 -24.318 6.378 1.000 25.804 210 MET A O 1
ATOM 611 N N . VAL A 1 191 ? -16.847 -25.439 4.584 1.000 27.524 211 VAL A N 1
ATOM 612 C CA . VAL A 1 191 ? -16.919 -24.210 3.750 1.000 26.321 211 VAL A CA 1
ATOM 613 C C . VAL A 1 191 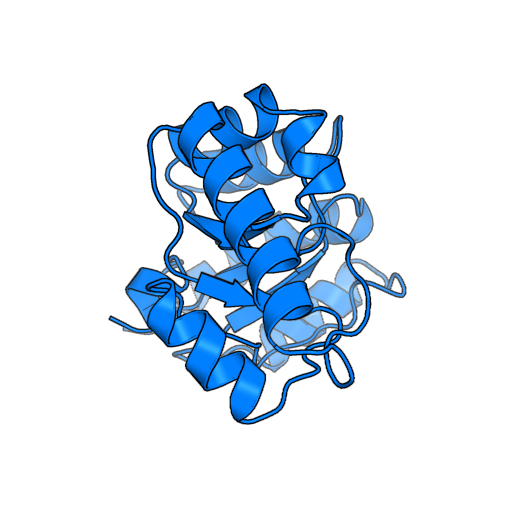? -17.858 -23.219 4.424 1.000 25.632 211 VAL A C 1
ATOM 614 O O . VAL A 1 191 ? -17.500 -22.032 4.479 1.000 27.268 211 VAL A O 1
ATOM 618 N N . GLU A 1 192 ? -19.071 -23.643 4.797 1.000 27.683 212 GLU A N 1
ATOM 619 C CA . GLU A 1 192 ? -20.080 -22.721 5.352 1.000 29.029 212 GLU A CA 1
ATOM 620 C C . GLU A 1 192 ? -19.504 -22.038 6.608 1.000 29.403 212 GLU A C 1
ATOM 621 O O . GLU A 1 192 ? -19.612 -20.816 6.733 1.000 28.565 212 GLU A O 1
ATOM 627 N N . GLU A 1 193 ? -18.893 -22.803 7.505 1.000 27.751 213 GLU A N 1
ATOM 628 C CA . GLU A 1 193 ? -18.306 -22.312 8.777 1.000 26.342 213 GLU A CA 1
ATOM 629 C C . GLU A 1 193 ? -17.222 -21.253 8.516 1.000 29.800 213 GLU A C 1
ATOM 630 O O . GLU A 1 193 ? -17.198 -20.216 9.225 1.000 31.233 213 GLU A O 1
ATOM 636 N N . LEU A 1 194 ? -16.363 -21.456 7.525 1.000 24.957 214 LEU A N 1
ATOM 637 C CA . LEU A 1 194 ? -15.244 -20.530 7.250 1.000 26.507 214 LEU A CA 1
ATOM 638 C C . LEU A 1 194 ? -15.750 -19.338 6.439 1.000 24.911 214 LEU A C 1
ATOM 639 O O . LEU A 1 194 ? -15.482 -18.186 6.821 1.000 26.436 214 LEU A O 1
ATOM 644 N N . TYR A 1 195 ? -16.479 -19.590 5.372 1.000 24.745 215 TYR A N 1
ATOM 645 C CA . TYR A 1 195 ? -16.917 -18.514 4.440 1.000 26.058 215 TYR A CA 1
ATOM 646 C C . TYR A 1 195 ? -17.832 -17.545 5.176 1.000 26.454 215 TYR A C 1
ATOM 647 O O . TYR A 1 195 ? -17.655 -16.339 5.056 1.000 27.641 215 TYR A O 1
ATOM 656 N N . LYS A 1 196 ? -18.726 -18.060 6.005 1.000 27.814 216 LYS A N 1
ATOM 657 C CA . LYS A 1 196 ? -19.649 -17.169 6.739 1.000 28.982 216 LYS A CA 1
ATOM 658 C C . LYS A 1 196 ? -18.838 -16.237 7.642 1.000 30.449 216 LYS A C 1
ATOM 659 O O . LYS A 1 196 ? -19.112 -15.017 7.697 1.000 29.646 216 LYS A O 1
ATOM 665 N N . THR A 1 197 ? -17.850 -16.788 8.337 1.000 28.961 217 THR A N 1
ATOM 666 C CA . THR A 1 197 ? -17.029 -15.997 9.270 1.000 27.329 217 THR A CA 1
ATOM 667 C C . THR A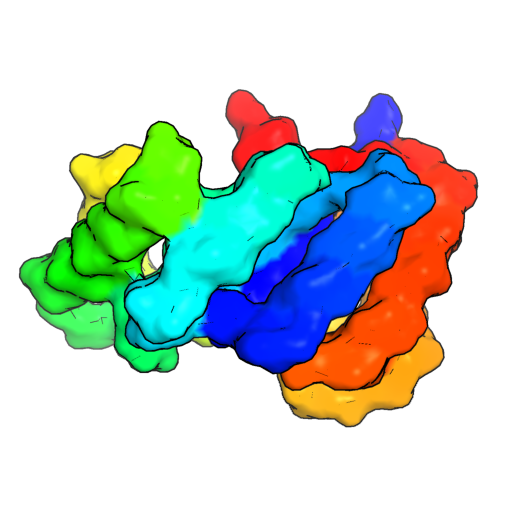 1 197 ? -16.181 -15.018 8.461 1.000 28.871 217 THR A C 1
ATOM 668 O O . THR A 1 197 ? -16.044 -13.878 8.891 1.000 29.462 217 THR A O 1
ATOM 672 N N . GLN A 1 198 ? -15.560 -15.451 7.359 1.000 27.447 218 GLN A N 1
ATOM 673 C CA . GLN A 1 198 ? -14.751 -14.521 6.545 1.000 30.483 218 GLN A CA 1
ATOM 674 C C . GLN A 1 198 ? -15.634 -13.316 6.134 1.000 29.435 218 GLN A C 1
ATOM 675 O O . GLN A 1 198 ? -15.113 -12.164 6.034 1.000 32.340 218 GLN A O 1
ATOM 681 N N . GLN A 1 199 ? -16.889 -13.552 5.795 1.000 32.704 219 GLN A N 1
ATOM 682 C CA . GLN A 1 199 ? -17.780 -12.499 5.238 1.000 32.838 219 GLN A CA 1
ATOM 683 C C . GLN A 1 199 ? -18.198 -11.541 6.380 1.000 36.380 219 GLN A C 1
ATOM 684 O O . GLN A 1 199 ? -18.211 -10.334 6.141 1.000 33.174 219 GLN A O 1
ATOM 690 N N . ILE A 1 200 ? -18.495 -12.062 7.560 1.000 31.536 220 ILE A N 1
ATOM 691 C CA . ILE A 1 200 ? -18.812 -11.212 8.749 1.000 34.644 220 ILE A CA 1
ATOM 692 C C . ILE A 1 200 ? -17.647 -10.271 8.975 1.000 35.776 220 ILE A C 1
ATOM 693 O O . ILE A 1 200 ? -17.876 -9.076 9.235 1.000 35.031 220 ILE A O 1
ATOM 698 N N . ILE A 1 201 ? -16.428 -10.801 8.937 1.000 33.548 221 ILE A N 1
ATOM 699 C CA . ILE A 1 201 ? -15.242 -9.980 9.300 1.000 35.591 221 ILE A CA 1
ATOM 700 C C . ILE A 1 201 ? -15.032 -8.900 8.242 1.000 36.463 221 ILE A C 1
ATOM 701 O O . ILE A 1 201 ? -14.868 -7.731 8.616 1.000 35.410 221 ILE A O 1
ATOM 706 N N . VAL A 1 202 ? -15.008 -9.266 6.973 1.000 32.532 222 VAL A N 1
ATOM 707 C CA . VAL A 1 202 ? -14.708 -8.279 5.899 1.000 37.539 222 VAL A CA 1
ATOM 708 C C . VAL A 1 202 ? -15.861 -7.249 5.824 1.000 37.359 222 VAL A C 1
ATOM 709 O O . VAL A 1 202 ? -15.574 -6.105 5.540 1.000 42.133 222 VAL A O 1
ATOM 713 N N . GLU A 1 203 ? -17.103 -7.606 6.130 1.000 36.515 223 GLU A N 1
ATOM 714 C CA . GLU A 1 203 ? -18.226 -6.644 6.062 1.000 40.001 223 GLU A CA 1
ATOM 715 C C . GLU A 1 203 ? -18.032 -5.632 7.203 1.000 45.723 223 GLU A C 1
ATOM 716 O O . GLU A 1 203 ? -18.228 -4.455 6.959 1.000 46.610 223 GLU A O 1
ATOM 722 N N . ALA A 1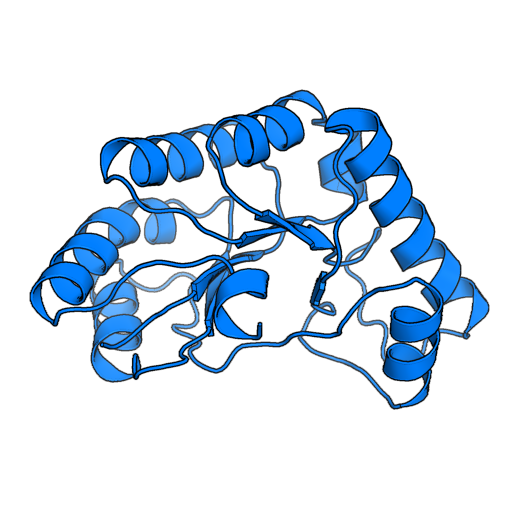 204 ? -17.544 -6.055 8.365 1.000 42.396 224 ALA A N 1
ATOM 723 C CA . ALA A 1 204 ? -17.318 -5.167 9.522 1.000 41.453 224 ALA A CA 1
ATOM 724 C C . ALA A 1 204 ? -16.069 -4.281 9.337 1.000 48.712 224 ALA A C 1
ATOM 725 O O . ALA A 1 204 ? -16.085 -3.142 9.833 1.000 51.929 224 ALA A O 1
ATOM 727 N N . THR A 1 205 ? -14.965 -4.775 8.778 1.000 43.002 225 THR A N 1
ATOM 728 C CA . THR A 1 205 ? -13.635 -4.125 8.923 1.000 40.875 225 THR A CA 1
ATOM 729 C C . THR A 1 205 ? -13.123 -3.634 7.573 1.000 36.999 225 THR A C 1
ATOM 730 O O . THR A 1 205 ? -12.148 -2.924 7.575 1.000 36.961 225 THR A O 1
ATOM 734 N N . GLY A 1 206 ? -13.631 -4.186 6.471 1.000 40.152 226 GLY A N 1
ATOM 735 C CA . GLY A 1 206 ? -13.065 -4.024 5.129 1.000 37.720 226 GLY A CA 1
ATOM 736 C C . GLY A 1 206 ? -11.739 -4.740 4.947 1.000 39.613 226 GLY A C 1
ATOM 737 O O . GLY A 1 206 ? -11.107 -4.539 3.893 1.000 40.976 226 GLY A O 1
ATOM 738 N N . ILE A 1 207 ? -11.271 -5.524 5.915 1.000 36.223 227 ILE A N 1
ATOM 739 C CA . ILE A 1 207 ? -9.967 -6.232 5.790 1.000 38.118 227 ILE A CA 1
ATOM 740 C C . ILE A 1 207 ? -10.211 -7.754 5.793 1.000 35.968 227 ILE A C 1
ATOM 741 O O . ILE A 1 207 ? -10.909 -8.248 6.709 1.000 33.849 227 ILE A O 1
ATOM 746 N N . LYS A 1 208 ? -9.745 -8.443 4.762 1.000 33.146 228 LYS A N 1
ATOM 747 C CA . LYS A 1 208 ? -9.994 -9.903 4.685 1.000 41.380 228 LYS A CA 1
ATOM 748 C C . LYS A 1 208 ? -8.951 -10.624 5.533 1.000 29.383 228 LYS A C 1
ATOM 749 O O . LYS A 1 208 ? -7.751 -10.452 5.419 1.000 31.340 228 LYS A O 1
ATOM 755 N N . PRO A 1 209 ? -9.428 -11.478 6.430 1.000 31.601 229 PRO A N 1
ATOM 756 C CA . PRO A 1 209 ? -8.538 -12.308 7.224 1.000 30.688 229 PRO A CA 1
ATOM 757 C C . PRO A 1 209 ? -7.838 -13.320 6.311 1.000 29.281 229 PRO A C 1
ATOM 758 O 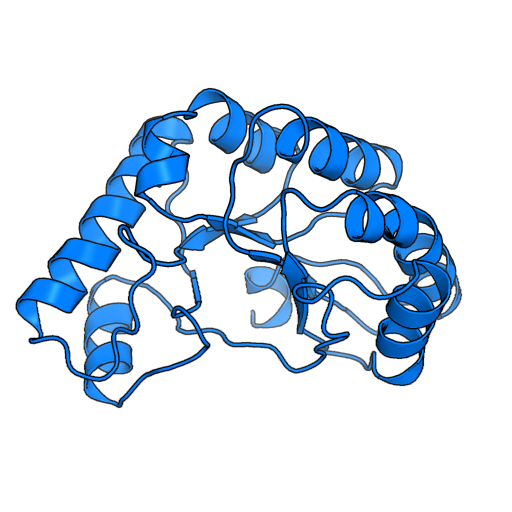O . PRO A 1 209 ? -8.344 -13.643 5.254 1.000 29.765 229 PRO A O 1
ATOM 762 N N . THR A 1 210 ? -6.682 -13.767 6.713 1.000 27.221 230 THR A N 1
ATOM 763 C CA . THR A 1 210 ? -5.883 -14.734 5.948 1.000 29.038 230 THR A CA 1
ATOM 764 C C . THR A 1 210 ? -5.582 -15.975 6.786 1.000 26.508 230 THR A C 1
ATOM 765 O O . THR A 1 210 ? -4.964 -16.866 6.250 1.000 26.116 230 THR A O 1
ATOM 769 N N . LEU A 1 211 ? -5.995 -16.008 8.038 1.000 21.842 231 LEU A N 1
ATOM 770 C CA . LEU A 1 211 ? -5.636 -17.089 8.977 1.000 22.355 231 LEU A CA 1
ATOM 771 C C . LEU A 1 211 ? -6.887 -17.678 9.596 1.000 23.640 231 LEU A C 1
ATOM 772 O O . LEU A 1 211 ? -7.909 -16.944 9.845 1.000 27.238 231 LEU A O 1
ATOM 777 N N . PHE A 1 212 ? -6.762 -18.952 9.966 1.000 21.358 232 PHE A N 1
ATOM 778 C CA . PHE A 1 212 ? -7.864 -19.722 10.573 1.000 23.466 232 PHE A CA 1
ATOM 779 C C . PHE A 1 212 ? -7.247 -20.655 11.613 1.000 21.574 232 PHE A C 1
ATOM 780 O O . PHE A 1 212 ? -6.340 -21.475 11.283 1.000 24.409 232 PHE A O 1
ATOM 788 N N . ARG A 1 213 ? -7.733 -20.555 12.838 1.000 23.420 233 ARG A N 1
ATOM 789 C CA . ARG A 1 213 ? -7.371 -21.468 13.928 1.000 22.138 233 ARG A CA 1
ATOM 790 C C . ARG A 1 213 ? -8.571 -22.350 14.195 1.000 23.756 233 ARG A C 1
ATOM 791 O O . ARG A 1 213 ? -9.622 -21.880 14.614 1.000 25.683 233 ARG A O 1
ATOM 799 N N . PRO A 1 214 ? -8.469 -23.666 13.986 1.000 24.043 234 PRO A N 1
ATOM 800 C CA . PRO A 1 214 ? -9.640 -24.515 14.232 1.000 24.887 234 PRO A CA 1
ATOM 801 C C . PRO A 1 214 ? -9.971 -24.578 15.713 1.000 25.358 234 PRO A C 1
ATOM 802 O O . PRO A 1 214 ? -9.068 -24.629 16.573 1.000 26.456 234 PRO A O 1
ATOM 806 N N . PRO A 1 215 ? -11.268 -24.677 16.038 1.000 28.176 235 PRO A N 1
ATOM 807 C CA . PRO A 1 215 ? -11.672 -25.014 17.403 1.000 29.379 235 PRO A CA 1
ATOM 808 C C . PRO A 1 215 ? -10.984 -26.278 17.922 1.000 26.944 235 PRO A C 1
ATOM 809 O O . PRO A 1 215 ? -10.957 -27.338 17.228 1.000 27.376 235 PRO A O 1
ATOM 813 N N . PHE A 1 216 ? -10.441 -26.160 19.130 1.000 29.456 236 PHE A N 1
ATOM 814 C CA . PHE A 1 216 ? -9.687 -27.207 19.865 1.000 30.981 236 PHE A CA 1
ATOM 815 C C . PHE A 1 216 ? -8.405 -27.548 19.102 1.000 30.263 236 PHE A C 1
ATOM 816 O O . PHE A 1 216 ? -7.751 -28.508 19.434 1.000 28.374 236 PHE A O 1
ATOM 824 N N . GLY A 1 217 ? -8.079 -26.824 18.025 1.000 26.734 237 GLY A N 1
ATOM 825 C CA . GLY A 1 217 ? -6.920 -27.213 17.191 1.000 25.373 237 GLY A CA 1
ATOM 826 C C . GLY A 1 217 ? -7.182 -28.499 16.421 1.000 27.591 237 GLY A C 1
ATOM 827 O O . GLY A 1 217 ? -6.229 -29.100 15.945 1.000 26.061 237 GLY A O 1
ATOM 828 N N . ALA A 1 218 ? -8.441 -28.939 16.299 1.000 24.228 238 ALA A N 1
ATOM 829 C CA . ALA A 1 218 ? -8.769 -30.211 15.644 1.000 26.109 238 ALA A CA 1
ATOM 830 C C . ALA A 1 2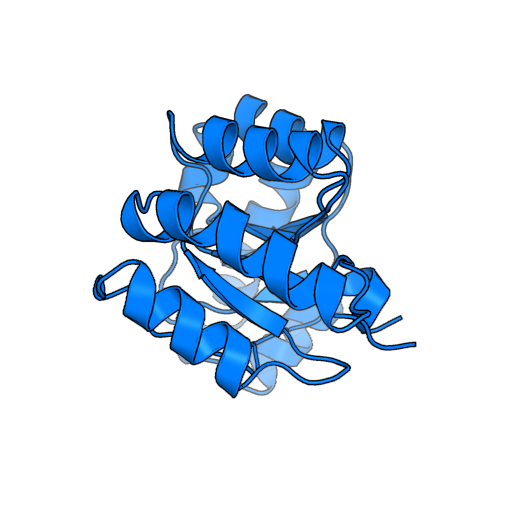18 ? -8.904 -30.027 14.122 1.000 26.334 238 ALA A C 1
ATOM 831 O O . ALA A 1 218 ? -9.683 -29.189 13.689 1.000 26.364 238 ALA A O 1
ATOM 833 N N . TYR A 1 219 ? -8.160 -30.799 13.320 1.000 26.513 239 TYR A N 1
ATOM 834 C CA . TYR A 1 219 ? -8.202 -30.657 11.854 1.000 27.039 239 TYR A CA 1
ATOM 835 C C . TYR A 1 219 ? -7.838 -31.978 11.193 1.000 26.232 239 TYR A C 1
ATOM 836 O O . TYR A 1 219 ? -7.309 -32.871 11.857 1.000 25.636 239 TYR A O 1
ATOM 845 N N . ASN A 1 220 ? -8.078 -32.053 9.901 1.000 25.339 240 ASN A N 1
ATOM 846 C CA . ASN A 1 220 ? -7.558 -33.113 9.019 1.000 25.552 240 ASN A CA 1
ATOM 847 C C . ASN A 1 220 ? -7.067 -32.446 7.740 1.000 25.634 240 ASN A C 1
ATOM 848 O O . ASN A 1 220 ? -7.198 -31.172 7.568 1.000 22.666 240 ASN A O 1
ATOM 853 N N . SER A 1 221 ? -6.596 -33.275 6.808 1.000 24.614 241 SER A N 1
ATOM 854 C CA . SER A 1 221 ? -6.064 -32.816 5.516 1.000 26.810 241 SER A CA 1
ATOM 855 C C . SER A 1 221 ? -7.155 -32.099 4.730 1.000 23.306 241 SER A C 1
ATOM 856 O O . SER A 1 221 ? -6.859 -31.142 4.037 1.000 27.021 241 SER A O 1
ATOM 859 N N . THR A 1 222 ? -8.383 -32.519 4.840 1.000 27.087 242 THR A N 1
ATOM 860 C CA . THR A 1 222 ? -9.469 -31.928 4.041 1.000 27.620 242 THR A CA 1
ATOM 861 C C . THR A 1 222 ? -9.679 -30.494 4.547 1.000 25.460 242 THR A C 1
ATOM 862 O O . THR A 1 222 ? -9.916 -29.601 3.735 1.000 24.666 242 THR A O 1
ATOM 866 N N . LEU A 1 223 ? -9.668 -30.280 5.858 1.000 23.071 243 LEU A N 1
ATOM 867 C CA . LEU A 1 223 ? -9.892 -28.928 6.386 1.000 22.528 243 LEU A CA 1
ATOM 868 C C . LEU A 1 223 ? -8.758 -28.021 5.905 1.000 23.719 243 LEU A C 1
ATOM 869 O O . LEU A 1 223 ? -9.043 -26.833 5.666 1.000 23.807 243 LEU A O 1
ATOM 874 N N . ILE A 1 224 ? -7.527 -28.528 5.863 1.000 23.527 244 ILE A N 1
ATOM 875 C CA . ILE A 1 224 ? -6.381 -27.742 5.356 1.000 25.268 244 ILE A CA 1
ATOM 876 C C . ILE A 1 224 ? -6.686 -27.328 3.918 1.000 25.023 244 ILE A C 1
ATOM 877 O O . ILE A 1 224 ? -6.472 -26.139 3.535 1.000 21.285 244 ILE A O 1
ATOM 882 N N . GLU A 1 225 ? -7.081 -28.297 3.106 1.000 25.360 245 GLU A N 1
ATOM 883 C CA . GLU A 1 225 ? -7.305 -28.065 1.665 1.000 28.012 245 GLU A CA 1
ATOM 884 C C . GLU A 1 225 ? -8.451 -27.063 1.455 1.000 23.617 245 GLU A C 1
ATOM 885 O O . GLU A 1 225 ? -8.295 -26.165 0.543 1.000 23.991 245 GLU A O 1
ATOM 891 N N . ILE A 1 226 ? -9.554 -27.214 2.156 1.000 21.192 246 ILE A N 1
ATOM 892 C CA . ILE A 1 226 ? -10.718 -26.274 2.055 1.000 24.154 246 ILE A CA 1
ATOM 893 C C . ILE A 1 226 ? -10.274 -24.863 2.513 1.000 23.730 246 ILE A C 1
ATOM 894 O O . ILE A 1 226 ? -10.580 -23.883 1.830 1.000 24.012 246 ILE A O 1
ATOM 899 N N . SER A 1 227 ? -9.591 -24.763 3.644 1.000 24.703 247 SER A N 1
ATOM 900 C CA . SER A 1 227 ? -9.055 -23.460 4.144 1.000 24.730 247 SER A CA 1
ATOM 901 C C . SER A 1 227 ? -8.198 -22.782 3.075 1.000 24.037 247 SER A C 1
ATOM 902 O O . SER A 1 227 ? -8.451 -21.595 2.754 1.000 24.034 247 SER A O 1
ATOM 905 N N . ASN A 1 228 ? -7.249 -23.523 2.499 1.000 24.586 248 ASN A N 1
ATOM 906 C CA . ASN A 1 228 ? -6.321 -22.993 1.472 1.000 26.199 248 ASN A CA 1
ATOM 907 C C . ASN A 1 228 ? -7.141 -22.540 0.284 1.000 25.390 248 ASN A C 1
ATOM 908 O O . ASN A 1 228 ? -6.780 -21.533 -0.343 1.000 24.967 248 ASN A O 1
ATOM 913 N N . ALA A 1 229 ? -8.210 -23.240 -0.044 1.000 25.030 249 ALA A N 1
ATOM 914 C CA . ALA A 1 229 ? -9.012 -22.885 -1.240 1.000 28.563 249 ALA A CA 1
ATOM 915 C C . ALA A 1 229 ? -9.780 -21.601 -0.977 1.000 27.557 249 ALA A C 1
ATOM 916 O O . ALA A 1 229 ? -10.171 -20.921 -1.963 1.000 25.664 249 ALA A O 1
ATOM 918 N N . LEU A 1 230 ? -10.003 -21.256 0.277 1.000 25.852 250 LEU A N 1
ATOM 919 C CA . LEU A 1 230 ? -10.624 -19.969 0.651 1.000 25.079 250 LEU A CA 1
ATOM 920 C C . LEU A 1 230 ? -9.584 -18.869 0.959 1.000 26.004 250 LEU A C 1
ATOM 921 O O . LEU A 1 230 ? -10.004 -17.806 1.479 1.000 27.026 250 LEU A O 1
ATOM 926 N N . GLY A 1 231 ? -8.314 -19.077 0.643 1.000 24.019 251 GLY A N 1
ATOM 927 C CA . GLY A 1 231 ? -7.192 -18.154 0.865 1.000 25.849 251 GLY A CA 1
ATOM 928 C C . GLY A 1 231 ? -6.837 -18.074 2.325 1.000 26.601 251 GLY A C 1
ATOM 929 O O . GLY A 1 231 ? -6.326 -17.029 2.729 1.000 27.464 251 GLY A O 1
ATOM 930 N N . LEU A 1 232 ? -7.059 -19.133 3.125 1.000 25.981 252 LEU A N 1
ATOM 931 C CA . LEU A 1 232 ? -6.754 -19.151 4.577 1.000 25.621 252 LEU A CA 1
ATOM 932 C C . LEU A 1 232 ? -5.632 -20.139 4.909 1.000 28.281 252 LEU A C 1
ATOM 933 O O . LEU A 1 232 ? -5.571 -21.260 4.343 1.000 27.852 252 LEU A O 1
ATOM 938 N N . LYS A 1 233 ? -4.727 -19.730 5.783 1.000 26.137 253 LYS A N 1
ATOM 939 C CA . LYS A 1 233 ? -3.718 -20.648 6.346 1.000 25.951 253 LYS A CA 1
ATOM 940 C C . LYS A 1 233 ? -4.273 -21.145 7.662 1.000 26.277 253 LYS A C 1
ATOM 941 O O . LYS A 1 233 ? -4.793 -20.359 8.406 1.000 26.229 253 LYS A O 1
ATOM 947 N N . VAL A 1 234 ? -4.071 -22.409 7.954 1.000 24.623 254 VAL A N 1
ATOM 948 C CA . VAL A 1 234 ? -4.453 -23.008 9.242 1.000 24.154 254 VAL A CA 1
ATOM 949 C C . VAL A 1 234 ? -3.295 -22.756 10.196 1.000 25.168 254 VAL A C 1
ATOM 950 O O . VAL A 1 234 ? -2.148 -23.069 9.851 1.000 24.959 254 VAL A O 1
ATOM 954 N N . VAL A 1 235 ? -3.614 -22.267 11.384 1.000 25.087 255 VAL A N 1
ATOM 955 C CA . VAL A 1 235 ? -2.599 -21.987 12.429 1.000 26.308 255 VAL A CA 1
ATOM 956 C C . VAL A 1 235 ? -3.080 -22.601 13.737 1.000 26.731 255 VAL A C 1
ATOM 957 O O . VAL A 1 235 ? -4.252 -22.495 14.081 1.000 28.315 255 VAL A O 1
ATOM 961 N N . LEU A 1 236 ? -2.144 -23.161 14.459 1.000 23.314 256 LEU A N 1
ATOM 962 C CA . LEU A 1 236 ? -2.402 -23.622 15.814 1.000 23.309 256 LEU A CA 1
ATOM 963 C C . LEU A 1 236 ? -1.694 -22.644 16.732 1.000 22.166 256 LEU A C 1
ATOM 964 O O . LEU A 1 236 ? -2.036 -21.410 16.697 1.000 26.530 256 LEU A O 1
ATOM 969 N N . TRP A 1 237 ? -0.773 -23.168 17.519 1.000 26.400 257 TRP A N 1
ATOM 970 C CA . TRP A 1 237 ? -0.035 -22.422 18.562 1.000 28.738 257 TRP A CA 1
ATOM 971 C C . TRP A 1 237 ? 1.094 -23.324 19.040 1.000 28.246 257 TRP A C 1
ATOM 972 O O . TRP A 1 237 ? 1.145 -24.507 18.612 1.000 26.398 257 TRP A O 1
ATOM 983 N N . ASN A 1 238 ? 2.062 -22.760 19.762 1.000 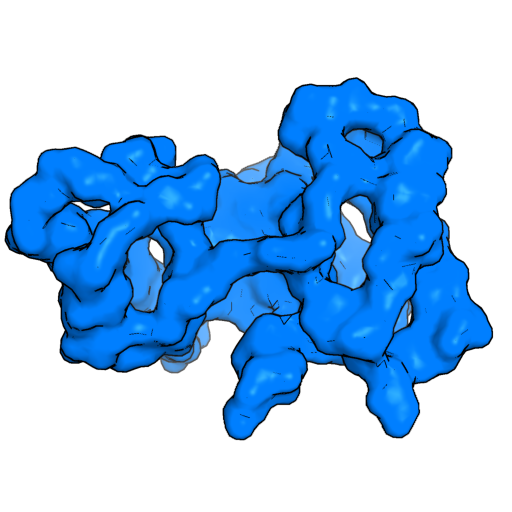26.843 258 ASN A N 1
ATOM 984 C CA . ASN A 1 238 ? 3.171 -23.605 20.282 1.000 31.432 258 ASN A CA 1
ATOM 985 C C . ASN A 1 238 ? 3.477 -23.272 21.747 1.000 32.439 258 ASN A C 1
ATOM 986 O O . ASN A 1 238 ? 4.328 -23.924 22.268 1.000 33.014 258 ASN A O 1
ATOM 991 N N . VAL A 1 239 ? 2.800 -22.310 22.333 1.000 29.678 259 VAL A N 1
ATOM 992 C CA . VAL A 1 239 ? 2.881 -22.003 23.778 1.000 31.543 259 VAL A CA 1
ATOM 993 C C . VAL A 1 239 ? 1.454 -21.941 24.300 1.000 32.988 259 VAL A C 1
ATOM 994 O O . VAL A 1 239 ? 0.661 -21.144 23.772 1.000 32.622 259 VAL A O 1
ATOM 998 N N . ASP A 1 240 ? 1.143 -22.756 25.308 1.000 36.507 260 ASP A N 1
ATOM 999 C CA . ASP A 1 240 ? -0.240 -22.898 25.825 1.000 39.392 260 ASP A CA 1
ATOM 1000 C C . ASP A 1 240 ? -0.211 -22.779 27.353 1.000 40.768 260 ASP A C 1
ATOM 1001 O O . ASP A 1 240 ? -0.010 -23.774 28.023 1.000 39.711 260 ASP A O 1
ATOM 1006 N N . PRO A 1 241 ? -0.358 -21.583 27.947 1.000 37.735 261 PRO A N 1
ATOM 1007 C CA . PRO A 1 241 ? -0.361 -21.471 29.414 1.000 47.307 261 PRO A CA 1
ATOM 1008 C C . PR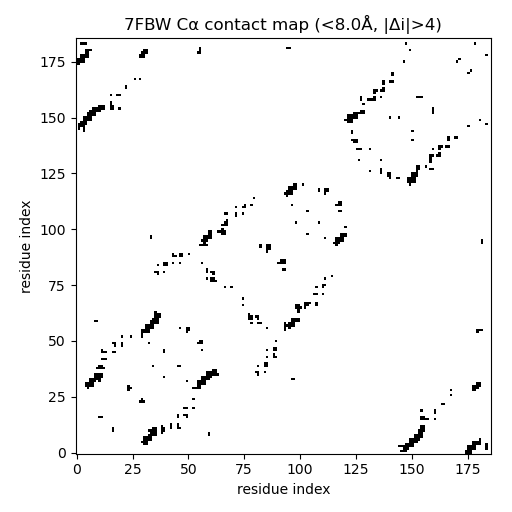O A 1 241 ? -1.707 -21.834 30.075 1.000 51.759 261 PRO A C 1
ATOM 1009 O O . PRO A 1 241 ? -1.906 -21.442 31.210 1.000 52.051 261 PRO A O 1
ATOM 1013 N N . ASP A 1 242 ? -2.604 -22.517 29.343 1.000 48.158 262 ASP A N 1
ATOM 1014 C CA . ASP A 1 242 ? -3.856 -23.135 29.857 1.000 51.557 262 ASP A CA 1
ATOM 1015 C C . ASP A 1 242 ? -4.702 -22.055 30.539 1.000 53.915 262 ASP A C 1
ATOM 1016 O O . ASP A 1 242 ? -5.247 -22.328 31.616 1.000 56.160 262 ASP A O 1
ATOM 1021 N N . ASP A 1 243 ? -4.836 -20.882 29.914 1.000 53.523 263 ASP A N 1
ATOM 1022 C CA . ASP A 1 243 ? -5.577 -19.722 30.479 1.000 53.016 263 ASP A CA 1
ATOM 1023 C C . ASP A 1 243 ? -7.095 -19.932 30.341 1.000 62.182 263 ASP A C 1
ATOM 1024 O O . ASP A 1 243 ? -7.849 -19.049 30.835 1.000 60.790 263 ASP A O 1
ATOM 1029 N N . TRP A 1 244 ? -7.534 -21.019 29.687 1.000 61.524 264 TRP A N 1
ATOM 1030 C CA . TRP A 1 244 ? -8.979 -21.327 29.557 1.000 71.096 264 TRP A CA 1
ATOM 1031 C C . TRP A 1 244 ? -9.511 -21.780 30.912 1.000 68.395 264 TRP A C 1
ATOM 1032 O O . TRP A 1 244 ? -10.454 -21.150 31.351 1.000 69.410 264 TRP A O 1
ATOM 1043 N N . ARG A 1 245 ? -8.967 -22.863 31.479 1.000 81.637 265 ARG A N 1
ATOM 1044 C CA . ARG A 1 245 ? -9.293 -23.324 32.859 1.000 88.983 265 ARG A CA 1
ATOM 1045 C C . ARG A 1 245 ? -8.431 -22.503 33.838 1.000 99.753 265 ARG A C 1
ATOM 1046 O O . ARG A 1 245 ? -7.268 -22.915 34.119 1.000 90.255 265 ARG A O 1
ATOM 1054 N N . ASN A 1 246 ? -9.015 -21.394 34.340 1.000 100.937 266 ASN A N 1
ATOM 1055 C CA . ASN A 1 246 ? -8.335 -20.161 34.836 1.000 102.517 266 ASN A CA 1
ATOM 1056 C C . ASN A 1 246 ? -7.262 -20.490 35.857 1.000 104.442 266 ASN A C 1
ATOM 1057 O O . ASN A 1 246 ? -7.556 -20.967 36.946 1.000 115.222 266 ASN A O 1
ATOM 1062 N N . PRO A 1 247 ? -5.983 -20.225 35.544 1.000 104.990 267 PRO A N 1
ATOM 1063 C CA . PRO A 1 247 ? -4.933 -20.280 36.552 1.000 101.530 267 PRO A CA 1
ATOM 1064 C C . PRO A 1 247 ? -4.826 -18.897 37.221 1.000 87.927 267 PRO A C 1
ATOM 1065 O O . PRO A 1 247 ? -5.487 -17.946 36.757 1.000 75.644 267 PRO A O 1
ATOM 1069 N N . SER A 1 248 ? -4.029 -18.803 38.290 1.000 75.686 268 SER A N 1
ATOM 1070 C CA . SER A 1 248 ? -3.611 -17.508 38.885 1.000 72.922 268 SER A CA 1
ATOM 1071 C C . SER A 1 248 ? -2.921 -16.697 37.798 1.000 68.983 268 SER A C 1
ATOM 1072 O O . SER A 1 248 ? -2.341 -17.304 36.889 1.000 67.556 268 SER A O 1
ATOM 1075 N N . VAL A 1 249 ? -2.946 -15.381 37.912 1.000 64.368 269 VAL A N 1
ATOM 1076 C CA . VAL A 1 249 ? -2.230 -14.503 36.955 1.000 69.636 269 VAL A CA 1
ATOM 1077 C C . VAL A 1 249 ? -0.726 -14.793 37.049 1.000 74.670 269 VAL A C 1
ATOM 1078 O O . VAL A 1 249 ? -0.054 -14.697 36.008 1.000 78.843 269 VAL A O 1
ATOM 1082 N N . GLU A 1 250 ? -0.187 -15.160 38.209 1.000 66.548 270 GLU A N 1
ATOM 1083 C CA . GLU A 1 250 ? 1.284 -15.361 38.305 1.000 72.656 270 GLU A CA 1
ATOM 1084 C C . GLU A 1 250 ? 1.666 -16.629 37.516 1.000 69.610 270 GLU A C 1
ATOM 1085 O O . GLU A 1 250 ? 2.760 -16.639 36.930 1.000 65.552 270 GLU A O 1
ATOM 1091 N N . SER A 1 251 ? 0.825 -17.667 37.502 1.000 65.256 271 SER A N 1
ATOM 1092 C CA . SER A 1 251 ? 1.163 -18.976 36.885 1.000 65.398 271 SER A CA 1
ATOM 1093 C C . SER A 1 251 ? 0.968 -18.893 35.352 1.000 69.587 271 SER A C 1
ATOM 1094 O O . SER A 1 251 ? 1.677 -19.605 34.616 1.000 57.134 271 SER A O 1
ATOM 1097 N N . VAL A 1 252 ? 0.053 -18.037 34.887 1.000 59.769 272 VAL A N 1
ATOM 1098 C CA . VAL A 1 252 ? -0.158 -17.710 33.454 1.000 61.356 272 VAL A CA 1
ATOM 1099 C C . VAL A 1 252 ? 1.111 -17.014 32.953 1.000 60.141 272 VAL A C 1
ATOM 1100 O O . VAL A 1 252 ? 1.665 -17.432 31.901 1.000 48.372 272 VAL A O 1
ATOM 1104 N N . VAL A 1 253 ? 1.554 -15.992 33.691 1.000 53.646 273 VAL A N 1
ATOM 1105 C CA . VAL A 1 253 ? 2.787 -15.227 33.380 1.000 48.813 273 VAL A CA 1
ATOM 1106 C C . VAL A 1 253 ? 3.961 -16.203 33.279 1.000 54.076 273 VAL A C 1
ATOM 1107 O O . VAL A 1 253 ? 4.742 -16.101 32.317 1.000 51.190 273 VAL A O 1
ATOM 1111 N N . ASN A 1 254 ? 4.101 -17.104 34.242 1.000 50.241 274 ASN A N 1
ATOM 1112 C CA . ASN A 1 254 ? 5.315 -17.936 34.362 1.000 55.324 274 ASN A CA 1
ATOM 1113 C C . ASN A 1 254 ? 5.306 -18.998 33.259 1.000 51.860 274 ASN A C 1
ATOM 1114 O O . ASN A 1 254 ? 6.389 -19.386 32.823 1.000 49.997 274 ASN A O 1
ATOM 1119 N N . ARG A 1 255 ? 4.139 -19.514 32.890 1.000 51.160 275 ARG A N 1
ATOM 1120 C CA . ARG A 1 255 ? 4.050 -20.534 31.812 1.000 51.015 275 ARG A CA 1
ATOM 1121 C C . ARG A 1 255 ? 4.485 -19.857 30.503 1.000 42.876 275 ARG A C 1
ATOM 1122 O O . ARG A 1 255 ? 5.356 -20.413 29.810 1.000 46.775 275 ARG A O 1
ATOM 1130 N N . VAL A 1 256 ? 3.966 -18.670 30.215 1.000 41.551 276 VAL A N 1
ATOM 1131 C CA . VAL A 1 256 ? 4.338 -17.909 28.986 1.000 47.391 276 VAL A CA 1
ATOM 1132 C C . VAL A 1 256 ? 5.830 -17.563 29.007 1.000 51.262 276 VAL A C 1
ATOM 1133 O O . VAL A 1 256 ? 6.540 -17.829 28.008 1.000 43.055 276 VAL A O 1
ATOM 1137 N N . LEU A 1 257 ? 6.337 -17.013 30.109 1.000 45.453 277 LEU A N 1
ATOM 1138 C CA . LEU A 1 257 ? 7.745 -16.554 30.119 1.000 49.251 277 LEU A CA 1
ATOM 1139 C C . LEU A 1 257 ? 8.683 -17.760 30.156 1.000 40.947 277 LEU A C 1
ATOM 1140 O O . LEU A 1 257 ? 9.743 -17.657 29.594 1.000 49.097 277 LEU A O 1
ATOM 1145 N N . SER A 1 258 ? 8.284 -18.896 30.701 1.000 42.029 278 SER A N 1
ATOM 1146 C CA . SER A 1 258 ? 9.185 -20.079 30.744 1.000 45.892 278 SER A CA 1
ATOM 1147 C C . SER A 1 258 ? 9.219 -20.775 29.368 1.000 51.020 278 SER A C 1
ATOM 1148 O O . SER A 1 258 ? 10.220 -21.428 29.075 1.000 43.296 278 SER A O 1
ATOM 1151 N N . HIS A 1 259 ? 8.205 -20.616 28.513 1.000 43.712 279 HIS A N 1
ATOM 1152 C CA . HIS A 1 259 ? 8.096 -21.436 27.271 1.000 41.034 279 HIS A CA 1
ATOM 1153 C C . HIS A 1 259 ? 8.359 -20.593 26.013 1.000 38.945 279 HIS A C 1
ATOM 1154 O O . HIS A 1 259 ? 8.668 -21.196 24.957 1.000 38.359 279 HIS A O 1
ATOM 1161 N N . THR A 1 260 ? 8.299 -19.268 26.097 1.000 35.949 280 THR A N 1
ATOM 1162 C CA . THR A 1 260 ? 8.378 -18.367 24.933 1.000 37.780 280 THR A CA 1
ATOM 1163 C C . THR A 1 260 ? 9.783 -18.419 24.336 1.000 41.720 280 THR A C 1
ATOM 1164 O O . THR A 1 260 ? 10.705 -18.365 25.071 1.000 35.654 280 THR A O 1
ATOM 1168 N N . ARG A 1 261 ? 9.894 -18.581 23.013 1.000 38.475 281 ARG A N 1
ATOM 1169 C CA . ARG A 1 261 ? 11.150 -18.622 22.217 1.000 36.760 281 ARG A CA 1
ATOM 1170 C C . ARG A 1 261 ? 10.930 -17.752 21.002 1.000 32.955 281 ARG A C 1
ATOM 1171 O O . ARG A 1 261 ? 9.767 -17.366 20.756 1.000 31.275 281 ARG A O 1
ATOM 1179 N N . ASP A 1 262 ? 11.964 -17.517 20.213 1.000 33.713 282 ASP A N 1
ATOM 1180 C CA . ASP A 1 262 ? 11.792 -16.869 18.890 1.000 35.073 282 ASP A CA 1
ATOM 1181 C C . ASP A 1 262 ? 10.793 -17.723 18.092 1.000 31.346 282 ASP A C 1
ATOM 1182 O O . ASP A 1 262 ? 10.989 -18.942 18.079 1.000 29.867 282 ASP A O 1
ATOM 1187 N N . GLY A 1 263 ? 9.740 -17.120 17.537 1.000 33.666 283 GLY A N 1
ATOM 1188 C CA . GLY A 1 263 ? 8.725 -17.825 16.719 1.000 32.361 283 GLY A CA 1
ATOM 1189 C C . GLY A 1 263 ? 7.557 -18.357 17.522 1.000 32.111 283 GLY A C 1
ATOM 1190 O O . GLY A 1 263 ? 6.682 -18.999 16.947 1.000 27.436 283 GLY A O 1
ATOM 1191 N N . SER A 1 264 ? 7.485 -18.106 18.825 1.000 28.217 284 SER A N 1
ATOM 1192 C CA . SER A 1 264 ? 6.346 -18.533 19.677 1.000 28.790 284 SER A CA 1
ATOM 1193 C C . SER A 1 264 ? 5.026 -17.872 19.221 1.000 25.029 284 SER A C 1
ATOM 1194 O O . SER A 1 264 ? 4.987 -16.695 18.837 1.000 27.047 284 SER A O 1
ATOM 1197 N N . ILE A 1 265 ? 3.991 -18.697 19.169 1.000 27.855 285 ILE A N 1
ATOM 1198 C CA . ILE A 1 265 ? 2.582 -18.280 18.959 1.000 25.746 285 ILE A CA 1
ATOM 1199 C C . ILE A 1 265 ? 1.863 -18.659 20.251 1.000 26.307 285 ILE A C 1
ATOM 1200 O O . ILE A 1 265 ? 1.756 -19.843 20.576 1.000 27.081 285 ILE A O 1
ATOM 1205 N N . ILE A 1 266 ? 1.513 -17.647 21.053 1.000 28.433 286 ILE A N 1
ATOM 1206 C CA . ILE A 1 266 ? 0.982 -17.890 22.409 1.000 28.802 286 ILE A CA 1
ATOM 1207 C C . ILE A 1 266 ? -0.552 -17.976 22.333 1.000 25.906 286 ILE A C 1
ATOM 1208 O O . ILE A 1 266 ? -1.183 -17.014 21.925 1.000 28.617 286 ILE A O 1
ATOM 1213 N N . LEU A 1 267 ? -1.108 -19.100 22.735 1.000 27.765 287 LEU A N 1
ATOM 1214 C CA . LEU A 1 267 ? -2.569 -19.262 22.802 1.000 30.981 287 LEU A CA 1
ATOM 1215 C C . LEU A 1 267 ? -3.081 -18.645 24.118 1.000 31.377 287 LEU A C 1
ATOM 1216 O O . LEU A 1 267 ? -2.820 -19.237 25.181 1.000 34.064 287 LEU A O 1
ATOM 1221 N N . MET A 1 268 ? -3.868 -17.584 24.009 1.000 34.422 288 MET A N 1
ATOM 1222 C CA . MET A 1 268 ? -4.678 -17.054 25.136 1.000 35.089 288 MET A CA 1
ATOM 1223 C C . MET A 1 268 ? -6.115 -16.854 24.659 1.000 40.105 288 MET A C 1
ATOM 1224 O O . MET A 1 268 ? -6.422 -17.061 23.440 1.000 31.555 288 MET A O 1
ATOM 1229 N N . HIS A 1 269 ? -6.986 -16.558 25.611 1.000 34.012 289 HIS A N 1
ATOM 1230 C CA . HIS A 1 269 ? -8.446 -16.483 25.401 1.000 33.534 289 HIS A CA 1
ATOM 1231 C C . HIS A 1 269 ? -8.904 -15.091 25.722 1.000 36.144 289 HIS A C 1
ATOM 1232 O O . HIS A 1 269 ? -8.390 -14.486 26.688 1.000 37.044 289 HIS A O 1
ATOM 1239 N N . GLU A 1 270 ? -9.774 -14.579 24.880 1.000 32.185 290 GLU A N 1
ATOM 1240 C CA . GLU A 1 270 ? -10.502 -13.329 25.168 1.000 35.746 290 GLU A CA 1
ATOM 1241 C C . GLU A 1 270 ? -11.453 -13.617 26.351 1.000 36.378 290 GLU A C 1
ATOM 1242 O O . GLU A 1 270 ? -11.637 -14.803 26.704 1.000 34.353 290 GLU A O 1
ATOM 1248 N N . GLY A 1 271 ? -12.038 -12.546 26.900 1.000 43.712 291 GLY A N 1
ATOM 1249 C CA . GLY A 1 271 ? -13.143 -12.575 27.883 1.000 43.064 291 GLY A CA 1
ATOM 1250 C C . GLY A 1 271 ? -12.716 -13.130 29.230 1.000 45.203 291 GLY A C 1
ATOM 1251 O O . GLY A 1 271 ? -13.561 -13.680 29.905 1.000 46.776 291 GLY A O 1
ATOM 1252 N N . LYS A 1 272 ? -11.443 -13.018 29.608 1.000 45.992 292 LYS A N 1
ATOM 1253 C CA . LYS A 1 272 ? -10.898 -13.678 30.821 1.000 48.912 292 LYS A CA 1
ATOM 1254 C C . LYS A 1 272 ? -10.208 -12.619 31.695 1.000 58.449 292 LYS A C 1
ATOM 1255 O O . LYS A 1 272 ? -9.177 -12.059 31.322 1.000 45.233 292 LYS A O 1
ATOM 1261 N N . PRO A 1 273 ? -10.725 -12.292 32.902 1.000 59.842 293 PRO A N 1
ATOM 1262 C CA . PRO A 1 273 ? -10.066 -11.271 33.729 1.000 51.461 293 PRO A CA 1
ATOM 1263 C C . PRO A 1 273 ? -8.628 -11.689 34.103 1.000 39.628 293 PRO A C 1
ATOM 1264 O O . PRO A 1 273 ? -7.723 -10.876 34.101 1.000 50.906 293 PRO A O 1
ATOM 1268 N N . SER A 1 274 ? -8.406 -12.957 34.391 1.000 43.351 294 SER A N 1
ATOM 1269 C CA . SER A 1 274 ? -7.073 -13.497 34.758 1.000 49.609 294 SER A CA 1
ATOM 1270 C C . SER A 1 274 ? -6.074 -13.253 33.615 1.000 56.540 294 SER A C 1
ATOM 1271 O O . SER A 1 274 ? -4.887 -13.008 33.891 1.000 52.271 294 SER A O 1
ATOM 1274 N N . THR A 1 275 ? -6.531 -13.315 32.355 1.000 49.871 295 THR A N 1
ATOM 1275 C CA . THR A 1 275 ? -5.671 -13.112 31.161 1.000 46.330 295 THR A CA 1
ATOM 1276 C C . THR A 1 275 ? -5.393 -11.616 31.051 1.000 37.984 295 THR A C 1
ATOM 1277 O O . THR A 1 275 ? -4.218 -11.230 30.861 1.000 43.347 295 THR A O 1
ATOM 1281 N N . LEU A 1 276 ? -6.429 -10.790 31.187 1.000 42.876 296 LEU A N 1
ATOM 1282 C CA . LEU A 1 276 ? -6.327 -9.306 31.131 1.000 47.154 296 LEU A CA 1
ATOM 1283 C C . LEU A 1 276 ? -5.303 -8.825 32.170 1.000 50.346 296 LEU A C 1
ATOM 1284 O O . LEU A 1 276 ? -4.492 -7.926 31.850 1.000 50.574 296 LEU A O 1
ATOM 1289 N N . ALA A 1 277 ? -5.320 -9.467 33.335 1.000 50.550 297 ALA A N 1
ATOM 1290 C CA . ALA A 1 277 ? -4.422 -9.189 34.482 1.000 54.457 297 ALA A CA 1
ATOM 1291 C C . ALA A 1 277 ? -2.983 -9.541 34.112 1.000 51.426 297 ALA A C 1
ATOM 1292 O O . ALA A 1 277 ? -2.111 -8.796 34.470 1.000 52.845 297 ALA A O 1
ATOM 1294 N N . ALA A 1 278 ? -2.747 -10.632 33.389 1.000 46.430 298 ALA A N 1
ATOM 1295 C CA . ALA A 1 278 ? -1.394 -11.138 33.102 1.000 41.583 298 ALA A CA 1
ATOM 1296 C C . ALA A 1 278 ? -0.736 -10.343 31.977 1.000 43.350 298 ALA A C 1
ATOM 1297 O O . ALA A 1 278 ? 0.515 -10.355 31.885 1.000 47.239 298 ALA A O 1
ATOM 1299 N N . LEU A 1 279 ? -1.520 -9.705 31.111 1.000 43.411 299 LEU A N 1
ATOM 1300 C CA . LEU A 1 279 ? -0.959 -9.117 29.874 1.000 40.053 299 LEU A CA 1
ATOM 1301 C C . LEU A 1 279 ? 0.177 -8.163 30.182 1.000 46.088 299 LEU A C 1
ATOM 1302 O O . LEU A 1 279 ? 1.181 -8.183 29.475 1.000 42.538 299 LEU A O 1
ATOM 1307 N N . PRO A 1 280 ? 0.038 -7.225 31.158 1.000 50.455 300 PRO A N 1
ATOM 1308 C CA . PRO A 1 280 ? 1.027 -6.151 31.256 1.000 46.955 300 PRO A CA 1
ATOM 1309 C C . PRO A 1 280 ? 2.404 -6.722 31.658 1.000 39.572 300 PRO A C 1
ATOM 1310 O O . PRO A 1 280 ? 3.411 -6.353 31.078 1.000 45.810 300 PRO A O 1
ATOM 1314 N N . GLN A 1 281 ? 2.419 -7.704 32.537 1.000 41.704 301 GLN A N 1
ATOM 1315 C CA . GLN A 1 281 ? 3.648 -8.404 32.968 1.000 47.150 301 GLN A CA 1
ATOM 1316 C C . GLN A 1 281 ? 4.238 -9.241 31.826 1.000 49.193 301 GLN A C 1
ATOM 1317 O O . GLN A 1 281 ? 5.477 -9.339 31.736 1.000 47.299 301 GLN A O 1
ATOM 1323 N N . ILE A 1 282 ? 3.399 -9.882 31.005 1.000 47.700 302 ILE A N 1
ATOM 1324 C CA . ILE A 1 282 ? 3.924 -10.704 29.863 1.000 38.660 302 ILE A CA 1
ATOM 1325 C C . ILE A 1 282 ? 4.609 -9.751 28.886 1.000 33.540 302 ILE A C 1
ATOM 1326 O O . ILE A 1 282 ? 5.767 -10.002 28.472 1.000 41.543 302 ILE A O 1
ATOM 1331 N N . ILE A 1 283 ? 3.939 -8.666 28.523 1.000 34.384 303 ILE A N 1
ATOM 1332 C CA . ILE A 1 283 ? 4.503 -7.693 27.553 1.000 39.638 303 ILE A CA 1
ATOM 1333 C C . ILE A 1 283 ? 5.790 -7.087 28.129 1.000 46.616 303 ILE A C 1
ATOM 1334 O O . ILE A 1 283 ? 6.811 -6.999 27.400 1.000 43.652 303 ILE A O 1
ATOM 1339 N N . LYS A 1 284 ? 5.782 -6.749 29.416 1.000 45.706 304 LYS A N 1
ATOM 1340 C CA . LYS A 1 284 ? 6.936 -6.040 30.033 1.000 48.837 304 LYS A CA 1
ATOM 1341 C C . LYS A 1 284 ? 8.161 -6.950 29.995 1.000 40.525 304 LYS A C 1
ATOM 1342 O O . LYS A 1 284 ? 9.204 -6.530 29.481 1.000 43.474 304 LYS A O 1
ATOM 1348 N N . LYS A 1 285 ? 8.009 -8.168 30.511 1.000 42.178 305 LYS A N 1
ATOM 1349 C CA . LYS A 1 285 ? 9.117 -9.139 30.668 1.000 45.755 305 LYS A CA 1
ATOM 1350 C C . LYS A 1 285 ? 9.612 -9.585 29.298 1.000 51.648 305 LYS A C 1
ATOM 1351 O O . LYS A 1 285 ? 10.834 -9.630 29.130 1.000 46.845 305 LYS A O 1
ATOM 1357 N N . LEU A 1 286 ? 8.720 -9.788 28.313 1.000 47.172 306 LEU A N 1
ATOM 1358 C CA . LEU A 1 286 ? 9.207 -10.257 26.987 1.000 46.615 306 LEU A CA 1
ATOM 1359 C C . LEU A 1 286 ? 9.897 -9.089 26.303 1.000 44.091 306 LEU A C 1
ATOM 1360 O O . LEU A 1 286 ? 10.915 -9.314 25.590 1.000 44.763 306 LEU A O 1
ATOM 1365 N N . LYS A 1 287 ? 9.395 -7.872 26.490 1.000 42.976 307 LYS A N 1
ATOM 1366 C CA . LYS A 1 287 ? 10.131 -6.709 25.929 1.000 50.486 307 LYS A CA 1
ATOM 1367 C C . LYS A 1 287 ? 11.536 -6.640 26.549 1.000 48.169 307 LYS A C 1
ATOM 1368 O O . LYS A 1 287 ? 12.489 -6.402 25.807 1.000 46.104 307 LYS A O 1
ATOM 1374 N N . GLU A 1 288 ? 11.676 -6.949 27.833 1.000 55.408 308 GLU A N 1
ATOM 1375 C CA . GLU A 1 288 ? 12.998 -6.836 28.501 1.000 56.953 308 GLU A CA 1
ATOM 1376 C C . GLU A 1 288 ? 13.902 -7.931 27.953 1.000 58.317 308 GLU A C 1
ATOM 1377 O O . GLU A 1 288 ? 15.080 -7.663 27.828 1.000 58.828 308 GLU A O 1
ATOM 1383 N N . GLU A 1 289 ? 13.347 -9.064 27.509 1.000 55.568 309 GLU A N 1
ATOM 1384 C CA . GLU A 1 289 ? 14.146 -10.176 26.928 1.000 49.551 309 GLU A CA 1
ATOM 1385 C C . GLU A 1 289 ? 14.468 -9.902 25.452 1.000 46.223 309 GLU A C 1
ATOM 1386 O O . GLU A 1 289 ? 15.129 -10.746 24.834 1.000 54.187 309 GLU A O 1
ATOM 1392 N N . GLY A 1 290 ? 14.082 -8.749 24.913 1.000 45.839 310 GLY A N 1
ATOM 1393 C CA . GLY A 1 290 ? 14.414 -8.340 23.537 1.000 46.005 310 GLY A CA 1
ATOM 1394 C C . GLY A 1 290 ? 13.427 -8.855 22.484 1.000 46.715 310 GLY A C 1
ATOM 1395 O O . GLY A 1 290 ? 13.737 -8.736 21.283 1.000 48.284 310 GLY A O 1
ATOM 1396 N N . TYR A 1 291 ? 12.258 -9.348 22.882 1.000 43.999 311 TYR A N 1
ATOM 1397 C CA . TYR A 1 291 ? 11.192 -9.771 21.924 1.000 42.549 311 TYR A CA 1
ATOM 1398 C C . TYR A 1 291 ? 10.478 -8.571 21.327 1.000 42.181 311 TYR A C 1
ATOM 1399 O O . TYR A 1 291 ? 10.066 -7.657 22.045 1.000 38.775 311 TYR A O 1
ATOM 1408 N N . LYS A 1 292 ? 10.251 -8.627 20.030 1.000 35.028 312 LYS A N 1
ATOM 1409 C CA . LYS A 1 292 ? 9.298 -7.770 19.294 1.000 37.776 312 LYS A CA 1
ATOM 1410 C C . LYS A 1 292 ? 7.953 -8.514 19.135 1.000 44.109 312 LYS A C 1
ATOM 1411 O O . LYS A 1 292 ? 7.944 -9.726 18.769 1.000 36.581 312 LYS A O 1
ATOM 1417 N N . PHE A 1 293 ? 6.838 -7.813 19.338 1.000 38.929 313 PHE A N 1
ATOM 1418 C CA . PHE A 1 293 ? 5.458 -8.368 19.249 1.000 36.526 313 PHE A CA 1
ATOM 1419 C C . PHE A 1 293 ? 4.964 -8.196 17.837 1.000 35.883 313 PHE A C 1
ATOM 1420 O O . PHE A 1 293 ? 5.031 -7.097 17.264 1.000 33.198 313 PHE A O 1
ATOM 1428 N N . VAL A 1 294 ? 4.587 -9.306 17.214 1.000 33.399 314 VAL A N 1
ATOM 1429 C CA . VAL A 1 294 ? 4.098 -9.230 15.815 1.000 31.122 314 VAL A CA 1
ATOM 1430 C C . VAL A 1 294 ? 2.761 -9.959 15.712 1.000 25.246 314 VAL A C 1
ATOM 1431 O O . VAL A 1 294 ? 2.440 -10.831 16.561 1.000 27.676 314 VAL A O 1
ATOM 1435 N N . THR A 1 295 ? 2.089 -9.681 14.622 1.000 29.623 315 THR A N 1
ATOM 1436 C CA . THR A 1 295 ? 0.920 -10.495 14.221 1.000 30.706 315 THR A CA 1
ATOM 1437 C C . THR A 1 295 ? 1.394 -11.895 13.779 1.000 29.814 315 THR A C 1
ATOM 1438 O O . THR A 1 295 ? 2.584 -12.088 13.403 1.000 26.740 315 THR A O 1
ATOM 1442 N N . VAL A 1 296 ? 0.486 -12.851 13.809 1.000 26.922 316 VAL A N 1
ATOM 1443 C CA . VAL A 1 296 ? 0.798 -14.211 13.268 1.000 26.907 316 VAL A CA 1
ATOM 1444 C C . VAL A 1 296 ? 1.195 -14.115 11.808 1.000 23.958 316 VAL A C 1
ATOM 1445 O O . VAL A 1 296 ? 2.199 -14.722 11.421 1.000 26.620 316 VAL A O 1
ATOM 1449 N N . SER A 1 297 ? 0.495 -13.338 11.022 1.000 25.652 317 SER A N 1
ATOM 1450 C CA . SER A 1 297 ? 0.868 -13.181 9.599 1.000 27.580 317 SER A CA 1
ATOM 1451 C C . SER A 1 297 ? 2.294 -12.662 9.446 1.000 29.279 317 SER A C 1
ATOM 1452 O O . SER A 1 297 ? 3.050 -13.177 8.606 1.000 26.070 317 SER A O 1
ATOM 1455 N N . GLU A 1 298 ? 2.669 -11.625 10.169 1.000 28.269 318 GLU A N 1
ATOM 1456 C CA . GLU A 1 298 ? 4.047 -11.107 10.110 1.000 27.783 318 GLU A CA 1
ATOM 1457 C C . GLU A 1 298 ? 5.018 -12.195 10.573 1.000 28.246 318 GLU A C 1
ATOM 1458 O O . GLU A 1 298 ? 6.088 -12.269 10.023 1.000 30.492 318 GLU A O 1
ATOM 1464 N N . LEU A 1 299 ? 4.708 -12.923 11.639 1.000 26.088 319 LEU A N 1
ATOM 1465 C CA . LEU A 1 299 ? 5.602 -13.974 12.188 1.000 24.894 319 LEU A CA 1
ATOM 1466 C C . LEU A 1 299 ? 5.879 -15.053 11.128 1.000 26.877 319 LEU A C 1
ATOM 1467 O O . LEU A 1 299 ? 7.029 -15.452 11.018 1.000 27.138 319 LEU A O 1
ATOM 1472 N N . LEU A 1 300 ? 4.873 -15.459 10.364 1.000 25.447 320 LEU A N 1
ATOM 1473 C CA . LEU A 1 300 ? 5.022 -16.557 9.361 1.000 29.938 320 LEU A CA 1
ATOM 1474 C C . LEU A 1 300 ? 5.616 -16.090 8.025 1.000 35.252 320 LEU A C 1
ATOM 1475 O O . LEU A 1 300 ? 6.123 -16.971 7.306 1.000 29.527 320 LEU A O 1
ATOM 1480 N N . GLU A 1 301 ? 5.407 -14.817 7.661 1.000 38.390 321 GLU A N 1
ATOM 1481 C CA . GLU A 1 301 ? 5.818 -14.088 6.410 1.000 54.972 321 GLU A CA 1
ATOM 1482 C C . GLU A 1 301 ? 5.648 -14.921 5.145 1.000 60.104 321 GLU A C 1
ATOM 1483 O O . GLU A 1 301 ? 6.640 -14.946 4.393 1.000 74.091 321 GLU A O 1
#

Solvent-accessible surface area: 8831 Å² total; per-residue (Å²): 107,77,58,0,0,0,0,0,4,14,0,1,59,73,114,62,0,84,111,0,0,64,35,1,122,93,48,134,12,70,0,0,0,0,0,6,0,84,44,0,85,139,35,53,95,20,0,88,66,0,25,135,34,36,10,29,8,0,0,6,0,26,21,52,137,76,1,86,181,51,142,69,112,80,1,55,74,5,0,112,81,0,20,56,25,1,40,142,13,25,62,99,161,10,58,0,0,0,0,0,140,12,21,95,46,90,59,0,45,109,33,0,79,88,48,55,4,106,34,8,61,73,92,6,81,0,46,1,155,180,84,20,67,54,120,33,0,3,81,92,0,48,73,115,10,161,87,30,5,17,0,12,0,21,4,21,32,78,18,0,30,48,0,0,50,70,0,0,110,80,4,84,122,115,52,18,140,12,8,10,0,37,88,22,78,180

Organism: Caldanaerobacter subterraneus subsp. tengcongensis (strain DSM 15242 / JCM 11007 / NBRC 100824 / MB4) (NCBI:txid273068)

B-factor: mean 41.24, std 15.72, range [21.19, 115.22]